Protein 5IHS (pdb70)

Sequence (306 aa):
KTIVEKYGKLSVKGNYMMVGQYGDTVQLRGMSLFWSQWMGQYYNSDVVKWLRDDWKCTVVRAAMGVEEMDGYLENPDTEKMKVMEVVNAAIAKGIYVIIDYHSHEAQKNPAAAQRFFSSEMAKKYGNIPNIIYEVYNEPLQATSWNKDIKPYAEGVITKIRVYDTTNIIVVGTRQWSQLVTEAAANPITRRQNIMYTLHFYPGTHKQELRNEAQKALDMGIALFVTEYGTCDASGNGNNFSPEETALWYEFLDAHKISYCCNWSIADKPETASAIVPAASPYGGWADYDLTPSGKKLVRDDLRLKNGPIFDSL

Solvent-accessible surface area: 11581 Å² total; per-residue (Å²): 166,47,1,11,103,49,18,5,105,5,32,26,149,47,46,80,3,33,7,98,139,72,51,68,0,24,0,19,0,0,0,0,16,29,0,30,116,22,18,85,2,9,31,42,70,0,0,97,73,0,52,60,22,0,58,0,0,0,0,0,0,0,0,0,2,26,102,97,0,6,65,123,65,55,118,66,4,46,112,33,0,36,77,0,0,65,5,0,58,75,41,5,0,0,0,0,0,0,1,5,0,47,57,3,43,130,67,57,68,9,0,43,131,0,0,25,62,0,0,143,112,5,10,140,45,40,6,2,0,0,0,0,0,2,18,0,66,98,96,8,32,8,94,170,48,0,29,68,12,0,47,23,0,1,70,80,0,48,98,98,2,97,57,7,0,0,0,0,0,0,59,43,100,0,21,32,0,29,56,0,7,74,53,41,6,123,99,112,6,10,5,6,0,0,4,0,18,0,11,67,19,78,93,102,10,15,66,30,0,62,122,0,12,106,92,42,12,1,2,0,0,0,9,1,0,0,0,34,51,90,6,86,31,86,73,14,60,144,27,0,50,85,0,14,121,26,0,40,69,43,92,4,2,0,0,0,17,1,0,0,24,95,117,28,37,0,0,0,0,43,80,91,7,43,50,153,7,45,9,60,88,210,46,10,20,93,1,0,75,37,0,31,82,13,1,97,128,53,0,12,81,28,45,121,69,75

Radius of gyration: 17.43 Å; Cα contacts (8 Å, |Δi|>4): 716; chains: 1; bounding box: 43×44×40 Å

Secondary structure (DSSP, 8-state):
--HHHHH-SEEEETTEEEETTS-B---EEEEEP-TTTSGGG-SHHHHHHHHHTT--SEEEEEEE-SSSSTTT-HHHHHHHHHHHHHHHHHHT-EEEEEEE-S-GGGSHHHHHHHHHHHHHHHTT-TTEEEE--S---TT--IIIIIHHHHHHHHHHHHHH-SSS-EEE--HHHHT-HHHHHHS---STTEEEEEEE-TTT--HHHHHHHHHHHHTT--EEEEEE-SS-TTSSS---HHHHHHHHHHHHHTT--EEEEEE--SSSTT-SB-TT--TT----GGGB-HHHHHHHHHHHHHHHHHHHT-

CATH classification: 3.20.20.80

Structure (mmCIF, N/CA/C/O backbone):
data_5IHS
#
_entry.id   5IHS
#
_cell.length_a   46.510
_cell.length_b   70.210
_cell.length_c   46.850
_cell.angle_alpha   90.00
_cell.angle_beta   118.03
_cell.angle_gamma   90.00
#
_symmetry.space_group_name_H-M   'P 1 21 1'
#
loop_
_entity.id
_entity.type
_entity.pdbx_description
1 polymer 'Endoglucanase, glycoside hydrolase family 5 protein'
2 water water
#
loop_
_atom_site.group_PDB
_atom_site.id
_atom_site.type_symbol
_atom_site.label_atom_id
_atom_site.label_alt_id
_atom_site.label_comp_id
_atom_site.label_asym_id
_atom_site.label_entity_id
_atom_site.label_seq_id
_atom_site.pdbx_PDB_ins_code
_atom_site.Cartn_x
_atom_site.Cartn_y
_atom_site.Cartn_z
_atom_site.occupancy
_atom_site.B_iso_or_equiv
_atom_site.auth_seq_id
_atom_site.auth_comp_id
_atom_site.auth_asym_id
_atom_site.auth_atom_id
_atom_site.pdbx_PDB_model_num
ATOM 1 N N . LYS A 1 26 ? 6.489 -8.968 37.451 1.00 22.36 25 LYS A N 1
ATOM 2 C CA . LYS A 1 26 ? 5.802 -7.850 36.796 1.00 19.50 25 LYS A CA 1
ATOM 3 C C . LYS A 1 26 ? 5.916 -7.897 35.267 1.00 17.22 25 LYS A C 1
ATOM 4 O O . LYS A 1 26 ? 7.007 -8.126 34.744 1.00 18.22 25 LYS A O 1
ATOM 22 N N . THR A 1 27 ? 4.811 -7.620 34.563 1.00 13.55 26 THR A N 1
ATOM 23 C CA . THR A 1 27 ? 4.720 -7.547 33.110 1.00 11.71 26 THR A CA 1
ATOM 24 C C . THR A 1 27 ? 4.941 -6.111 32.641 1.00 10.46 26 THR A C 1
ATOM 25 O O . THR A 1 27 ? 4.972 -5.165 33.429 1.00 9.96 26 THR A O 1
ATOM 36 N N . ILE A 1 28 ? 5.073 -5.956 31.322 1.00 9.95 27 ILE A N 1
ATOM 37 C CA . ILE A 1 28 ? 5.241 -4.635 30.726 1.00 9.50 27 ILE A CA 1
ATOM 38 C C . ILE A 1 28 ? 4.056 -3.742 31.063 1.00 8.49 27 ILE A C 1
ATOM 39 O O . ILE A 1 28 ? 4.221 -2.557 31.379 1.00 9.00 27 ILE A O 1
ATOM 55 N N . VAL A 1 29 ? 2.842 -4.281 30.950 1.00 8.57 28 VAL A N 1
ATOM 56 C CA . VAL A 1 29 ? 1.655 -3.480 31.211 1.00 8.98 28 VAL A CA 1
ATOM 57 C C . VAL A 1 29 ? 1.548 -3.151 32.699 1.00 9.44 28 VAL A C 1
ATOM 58 O O . VAL A 1 29 ? 1.070 -2.076 33.067 1.00 9.88 28 VAL A O 1
ATOM 71 N N . GLU A 1 30 ? 2.012 -4.039 33.578 1.00 9.86 29 GLU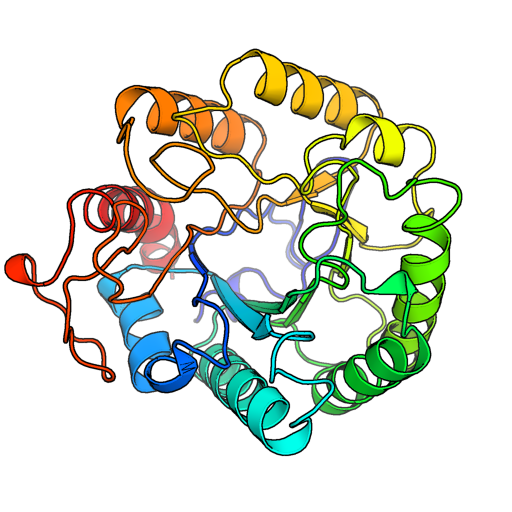 A N 1
ATOM 72 C CA . GLU A 1 30 ? 2.071 -3.678 34.996 1.00 10.99 29 GLU A CA 1
ATOM 73 C C . GLU A 1 30 ? 3.095 -2.576 35.249 1.00 11.22 29 GLU A C 1
ATOM 74 O O . GLU A 1 30 ? 2.880 -1.707 36.097 1.00 12.35 29 GLU A O 1
ATOM 86 N N . LYS A 1 31 ? 4.201 -2.582 34.506 1.00 10.05 30 LYS A N 1
ATOM 87 C CA . LYS A 1 31 ? 5.227 -1.552 34.658 1.00 10.02 30 LYS A CA 1
ATOM 88 C C . LYS A 1 31 ? 4.701 -0.168 34.298 1.00 10.44 30 LYS A C 1
ATOM 89 O O . LYS A 1 31 ? 4.859 0.788 35.065 1.00 11.32 30 LYS A O 1
ATOM 108 N N . TYR A 1 32 ? 4.101 -0.028 33.116 1.00 9.68 31 TYR A N 1
ATOM 109 C CA . TYR A 1 32 ? 3.719 1.298 32.631 1.00 9.68 31 TYR A CA 1
ATOM 110 C C . TYR A 1 32 ? 2.269 1.659 32.943 1.00 9.48 31 TYR A C 1
ATOM 111 O O . TYR A 1 32 ? 1.950 2.849 33.072 1.00 10.51 31 TYR A O 1
ATOM 129 N N . GLY A 1 33 ? 1.381 0.667 33.024 1.00 9.31 32 GLY A N 1
ATOM 130 C CA . GLY A 1 33 ? -0.010 0.899 33.366 1.00 9.93 32 GLY A CA 1
ATOM 131 C C . GLY A 1 33 ? -0.823 1.540 32.251 1.00 9.28 32 GLY A C 1
ATOM 132 O O . GLY A 1 33 ? -0.553 1.379 31.052 1.00 9.47 32 GLY A O 1
ATOM 136 N N . LYS A 1 34 ? -1.854 2.268 32.664 1.00 9.04 33 LYS A N 1
ATOM 137 C CA . LYS A 1 34 ? -2.722 2.958 31.721 1.00 9.13 33 LYS A CA 1
ATOM 138 C C . LYS A 1 34 ? -1.937 4.023 30.975 1.00 9.17 33 LYS A C 1
ATOM 139 O O . LYS A 1 34 ? -1.172 4.787 31.571 1.00 9.77 33 LYS A O 1
ATOM 158 N N . LEU A 1 35 ? -2.167 4.098 29.667 1.00 8.57 34 LEU A N 1
ATOM 159 C CA . LEU A 1 35 ? -1.501 5.047 28.790 1.00 9.01 34 LEU A CA 1
ATOM 160 C C . LEU A 1 35 ? -2.400 6.243 28.503 1.00 9.04 34 LEU A C 1
ATOM 161 O O . LEU A 1 35 ? -3.629 6.141 28.464 1.00 10.67 34 LEU A O 1
ATOM 177 N N . SER A 1 36 ? -1.762 7.384 28.268 1.00 9.13 35 SER A N 1
ATOM 178 C CA . SER A 1 36 ? -2.471 8.602 27.912 1.00 9.42 35 SER A CA 1
ATOM 179 C C . SER A 1 36 ? -1.540 9.458 27.060 1.00 8.72 35 SER A C 1
ATOM 180 O O . SER A 1 36 ? -0.398 9.082 26.785 1.00 9.12 35 SER A O 1
ATOM 188 N N . VAL A 1 37 ? -2.037 10.611 26.631 1.00 8.54 36 VAL A N 1
ATOM 189 C CA . VAL A 1 37 ? -1.293 11.504 25.751 1.00 9.34 36 VAL A CA 1
ATOM 190 C C . VAL A 1 37 ? -1.108 12.834 26.458 1.00 10.33 36 VAL A C 1
ATOM 191 O O . VAL A 1 37 ? -2.074 13.391 26.986 1.00 11.87 36 VAL A O 1
ATOM 204 N N . LYS A 1 38 ? 0.124 13.341 26.447 1.00 11.23 37 LYS A N 1
ATOM 205 C CA . LYS A 1 38 ? 0.455 14.676 26.939 1.00 12.82 37 LYS A CA 1
ATOM 206 C C . LYS A 1 38 ? 1.298 15.361 25.869 1.00 11.21 37 LYS A C 1
ATOM 207 O O . LYS A 1 38 ? 2.450 14.968 25.641 1.00 12.33 37 LYS A O 1
ATOM 226 N N . GLY A 1 39 ? 0.729 16.370 25.204 1.00 11.99 38 GLY A N 1
ATOM 227 C CA . GLY A 1 39 ? 1.460 17.060 24.152 1.00 11.54 38 GLY A CA 1
ATOM 228 C C . GLY A 1 39 ? 1.901 16.104 23.061 1.00 10.63 38 GLY A C 1
ATOM 229 O O . GLY A 1 39 ? 1.092 15.377 22.470 1.00 11.62 38 GLY A O 1
ATOM 233 N N . ASN A 1 40 ? 3.205 16.100 22.782 1.00 9.81 39 ASN A N 1
ATOM 234 C CA . ASN A 1 40 ? 3.777 15.254 21.738 1.00 9.78 39 ASN A CA 1
ATOM 235 C C . ASN A 1 40 ? 4.029 13.823 22.201 1.00 9.54 39 ASN A C 1
ATOM 236 O O . ASN A 1 40 ? 4.594 13.044 21.424 1.00 11.17 39 ASN A O 1
ATOM 247 N N . TYR A 1 41 ? 3.650 13.451 23.430 1.00 8.99 40 TYR A N 1
ATOM 248 C CA . TYR A 1 41 ? 4.147 12.223 24.039 1.00 8.89 40 TYR A CA 1
ATOM 249 C C . TYR A 1 41 ? 3.050 11.301 24.535 1.00 8.50 40 TYR A C 1
ATOM 250 O O . TYR A 1 41 ? 1.988 11.730 24.988 1.00 9.48 40 TYR A O 1
ATOM 268 N N A MET A 1 42 ? 3.346 10.013 24.479 0.50 8.60 41 MET A N 1
ATOM 269 N N B MET A 1 42 ? 3.344 10.009 24.441 0.50 8.34 41 MET A N 1
ATOM 270 C CA A MET A 1 42 ? 2.555 9.010 25.170 0.50 8.61 41 MET A CA 1
ATOM 271 C CA B MET A 1 42 ? 2.616 8.979 25.166 0.50 8.02 41 MET A CA 1
ATOM 272 C C A MET A 1 42 ? 3.184 8.780 26.537 0.50 8.32 41 MET A C 1
ATOM 273 C C B MET A 1 42 ? 3.215 8.866 26.560 0.50 7.84 41 MET A C 1
ATOM 274 O O A MET A 1 42 ? 4.396 8.559 26.640 0.50 8.94 41 MET A O 1
ATOM 275 O O B MET A 1 42 ? 4.441 8.824 26.711 0.50 8.27 41 MET A O 1
ATOM 302 N N . VAL A 1 43 ? 2.354 8.829 27.578 1.00 8.50 42 VAL A N 1
ATOM 303 C CA . VAL A 1 43 ? 2.800 8.736 28.962 1.00 9.18 42 VAL A CA 1
ATOM 304 C C . VAL A 1 43 ? 2.011 7.636 29.657 1.00 9.49 42 VAL A C 1
ATOM 305 O O . VAL A 1 43 ? 0.955 7.200 29.183 1.00 10.01 42 VAL A O 1
ATOM 318 N N . GLY A 1 44 ? 2.566 7.155 30.771 1.00 9.82 43 GLY A N 1
ATOM 319 C CA . GLY A 1 44 ? 1.945 6.126 31.571 1.00 10.21 43 GLY A CA 1
ATOM 320 C C . GLY A 1 44 ? 1.499 6.659 32.931 1.00 10.45 43 GLY A C 1
ATOM 321 O O . GLY A 1 44 ? 1.884 7.741 33.371 1.00 12.02 43 GLY A O 1
ATOM 325 N N . GLN A 1 45 ? 0.690 5.847 33.617 1.00 11.02 44 GLN A N 1
ATOM 326 C CA . GLN A 1 45 ? 0.011 6.333 34.819 1.00 12.98 44 GLN A CA 1
ATOM 327 C C . GLN A 1 45 ? 0.959 6.582 35.984 1.00 12.52 44 GLN A C 1
ATOM 328 O O . GLN A 1 45 ? 0.571 7.275 36.930 1.00 13.93 44 GLN A O 1
ATOM 342 N N . TYR A 1 46 ? 2.179 6.052 35.941 1.00 11.90 45 TYR A N 1
ATOM 343 C CA . TYR A 1 46 ? 3.142 6.218 37.020 1.00 12.94 45 TYR A CA 1
ATOM 344 C C . TYR A 1 46 ? 4.195 7.270 36.705 1.00 13.90 45 TYR A C 1
ATOM 345 O O . TYR A 1 46 ? 5.201 7.356 37.416 1.00 15.53 45 TYR A O 1
ATOM 363 N N . GLY A 1 47 ? 3.975 8.079 35.672 1.00 13.72 46 GLY A N 1
ATOM 364 C CA . GLY A 1 47 ? 4.860 9.177 35.346 1.00 13.72 46 GLY A CA 1
ATOM 365 C C . GLY A 1 47 ? 5.935 8.864 34.332 1.00 12.65 46 GLY A C 1
ATOM 366 O O . GLY A 1 47 ? 6.836 9.689 34.132 1.00 13.91 46 GLY A O 1
ATOM 370 N N . ASP A 1 48 ? 5.874 7.711 33.681 1.00 11.48 47 ASP A N 1
ATOM 371 C CA . ASP A 1 48 ? 6.832 7.397 32.637 1.00 11.38 47 ASP A CA 1
ATOM 372 C C . ASP A 1 48 ? 6.419 8.058 31.330 1.00 10.53 47 ASP A C 1
ATOM 373 O O . ASP A 1 48 ? 5.230 8.155 31.015 1.00 10.92 47 ASP A O 1
ATOM 382 N N . THR A 1 49 ? 7.411 8.479 30.546 1.00 9.76 48 THR A N 1
ATOM 383 C CA . THR A 1 49 ? 7.198 8.725 29.124 1.00 9.42 48 THR A CA 1
ATOM 384 C C . THR A 1 49 ? 7.437 7.393 28.410 1.00 9.34 48 THR A C 1
ATOM 385 O O . THR A 1 49 ? 8.497 6.776 28.577 1.00 12.38 48 THR A O 1
ATOM 396 N N . VAL A 1 50 ? 6.441 6.917 27.668 1.00 8.40 49 VAL A N 1
ATOM 397 C CA . VAL A 1 50 ? 6.413 5.552 27.160 1.00 8.26 49 VAL A CA 1
ATOM 398 C C . VAL A 1 50 ? 6.657 5.540 25.660 1.00 7.93 49 VAL A C 1
ATOM 399 O O . VAL A 1 50 ? 6.060 6.327 24.912 1.00 8.99 49 VAL A O 1
ATOM 412 N N . GLN A 1 51 ? 7.504 4.605 25.224 1.00 7.75 50 GLN A N 1
ATOM 413 C CA . GLN A 1 51 ? 7.716 4.306 23.812 1.00 7.41 50 GLN A CA 1
ATOM 414 C C . GLN A 1 51 ? 7.619 2.795 23.641 1.00 6.79 50 GLN A C 1
ATOM 415 O O . GLN A 1 51 ? 8.420 2.052 24.218 1.00 8.64 50 GLN A O 1
ATOM 429 N N . LEU A 1 52 ? 6.628 2.348 22.880 1.00 6.58 51 LEU A N 1
ATOM 430 C CA . LEU A 1 52 ? 6.394 0.941 22.604 1.00 6.46 51 LEU A CA 1
ATOM 431 C C . LEU A 1 52 ? 7.037 0.576 21.269 1.00 6.19 51 LEU A C 1
ATOM 432 O O . LEU A 1 52 ? 7.156 1.411 20.370 1.00 6.73 51 LEU A O 1
ATOM 448 N N . ARG A 1 53 ? 7.447 -0.683 21.135 1.00 6.03 52 ARG A N 1
ATOM 449 C CA . ARG A 1 53 ? 7.954 -1.181 19.862 1.00 6.01 52 ARG A CA 1
ATOM 450 C C . ARG A 1 53 ? 7.516 -2.624 19.716 1.00 5.64 52 ARG A C 1
ATOM 451 O O . ARG A 1 53 ? 7.573 -3.396 20.682 1.00 6.77 52 ARG A O 1
ATOM 472 N N . GLY A 1 54 ? 7.072 -2.984 18.521 1.00 5.90 53 GLY A N 1
ATOM 473 C CA . GLY A 1 54 ? 6.634 -4.341 18.306 1.00 6.35 53 GLY A CA 1
ATOM 474 C C . GLY A 1 54 ? 6.375 -4.665 16.861 1.00 6.00 53 GLY A C 1
ATOM 475 O O . GLY A 1 54 ? 7.005 -4.109 15.947 1.00 6.36 53 GLY A O 1
ATOM 479 N N . MET A 1 55 ? 5.449 -5.601 16.666 1.00 6.35 54 MET A N 1
ATOM 480 C CA . MET A 1 55 ? 5.153 -6.163 15.363 1.00 6.14 54 MET A CA 1
ATOM 481 C C . MET A 1 55 ? 3.674 -6.047 15.048 1.00 6.24 54 MET A C 1
ATOM 482 O O . MET A 1 55 ? 2.815 -6.214 15.926 1.00 6.95 54 MET A O 1
ATOM 496 N N . SER A 1 56 ? 3.392 -5.808 13.775 1.00 6.31 55 SER A N 1
ATOM 497 C CA . SER A 1 56 ? 2.053 -5.959 13.235 1.00 6.33 55 SER A CA 1
ATOM 498 C C . SER A 1 56 ? 1.887 -7.338 12.618 1.00 5.73 55 SER A C 1
ATOM 499 O O . SER A 1 56 ? 2.743 -7.807 11.858 1.00 7.11 55 SER A O 1
ATOM 507 N N . LEU A 1 57 ? 0.745 -7.946 12.891 1.00 6.01 56 LEU A N 1
ATOM 508 C CA . LEU A 1 57 ? 0.255 -9.030 12.068 1.00 6.47 56 LEU A CA 1
ATOM 509 C C . LEU A 1 57 ? -0.196 -8.459 10.724 1.00 6.68 56 LEU A C 1
ATOM 510 O O . LEU A 1 57 ? -0.425 -7.255 10.564 1.00 7.49 56 LEU A O 1
ATOM 526 N N . PHE A 1 58 ? -0.316 -9.339 9.747 1.00 7.78 57 PHE A N 1
ATOM 527 C CA . PHE A 1 58 ? -0.765 -8.997 8.402 1.00 7.44 57 PHE A CA 1
ATOM 528 C C . PHE A 1 58 ? -2.287 -9.111 8.355 1.00 7.47 57 PHE A C 1
ATOM 529 O O . PHE A 1 58 ? -2.909 -9.663 9.262 1.00 8.71 57 PHE A O 1
ATOM 546 N N . TRP A 1 59 ? -2.885 -8.597 7.281 1.00 7.60 58 TRP A N 1
ATOM 547 C CA . TRP A 1 59 ? -4.320 -8.707 7.026 1.00 8.19 58 TRP A CA 1
ATOM 548 C C . TRP A 1 59 ? -4.922 -9.984 7.604 1.00 7.94 58 TRP A C 1
ATOM 549 O O . TRP A 1 59 ? -4.553 -11.091 7.195 1.00 8.23 58 TRP A O 1
ATOM 570 N N . SER A 1 60 ? -5.896 -9.842 8.501 1.00 7.82 59 SER A N 1
ATOM 571 C CA . SER A 1 60 ? -6.425 -10.982 9.234 1.00 8.00 59 SER A CA 1
ATOM 572 C C . SER A 1 60 ? -7.085 -12.016 8.331 1.00 8.21 59 SER A C 1
ATOM 573 O O . SER A 1 60 ? -7.082 -13.209 8.665 1.00 8.80 59 SER A O 1
ATOM 581 N N . GLN A 1 61 ? -7.680 -11.595 7.213 1.00 8.62 60 GLN A N 1
ATOM 582 C CA . GLN A 1 61 ? -8.373 -12.569 6.373 1.00 9.52 60 GLN A CA 1
ATOM 583 C C . GLN A 1 61 ? -7.418 -13.393 5.515 1.00 9.80 60 GLN A C 1
ATOM 584 O O . GLN A 1 61 ? -7.824 -14.431 4.976 1.00 11.62 60 GLN A O 1
ATOM 598 N N . TRP A 1 62 ? -6.159 -12.973 5.400 1.00 9.70 61 TRP A N 1
ATOM 599 C CA . TRP A 1 62 ? -5.194 -13.641 4.541 1.00 10.42 61 TRP A CA 1
ATOM 600 C C . TRP A 1 62 ? -4.032 -14.283 5.289 1.00 10.65 61 TRP A C 1
ATOM 601 O O . TRP A 1 62 ? -3.408 -15.201 4.745 1.00 12.12 61 TRP A O 1
ATOM 622 N N . MET A 1 63 ? -3.750 -13.854 6.519 1.00 9.40 62 MET A N 1
ATOM 623 C CA . MET A 1 63 ? -2.704 -14.443 7.352 1.00 9.38 62 MET A CA 1
ATOM 624 C C . MET A 1 63 ? -3.242 -14.741 8.744 1.00 9.37 62 MET A C 1
ATOM 625 O O . MET A 1 63 ? -2.540 -14.622 9.749 1.00 9.50 62 MET A O 1
ATOM 639 N N . GLY A 1 64 ? -4.507 -15.162 8.807 1.00 9.79 63 GLY A N 1
ATOM 640 C CA . GLY A 1 64 ? -5.170 -15.440 10.067 1.00 9.91 63 GLY A CA 1
ATOM 641 C C . GLY A 1 64 ? -4.568 -16.578 10.857 1.00 9.69 63 GLY A C 1
ATOM 642 O O . GLY A 1 64 ? -4.810 -16.670 12.063 1.00 10.06 63 GLY A O 1
ATOM 646 N N . GLN A 1 65 ? -3.774 -17.442 10.217 1.00 9.44 64 GLN A N 1
ATOM 647 C CA . GLN A 1 65 ? -3.164 -18.551 10.940 1.00 10.32 64 GLN A CA 1
ATOM 648 C C . GLN A 1 65 ? -2.204 -18.080 12.029 1.00 9.60 64 GLN A C 1
ATOM 649 O O . GLN A 1 65 ? -1.902 -18.862 12.933 1.00 10.65 64 GLN A O 1
ATOM 663 N N . TYR A 1 66 ? -1.717 -16.841 11.964 1.00 8.20 65 TYR A N 1
ATOM 664 C CA . TYR A 1 66 ? -0.796 -16.305 12.968 1.00 7.92 65 TYR A CA 1
ATOM 665 C C . TYR A 1 66 ? -1.505 -15.555 14.091 1.00 7.94 65 TYR A C 1
ATOM 666 O O . TYR A 1 66 ? -0.836 -15.076 15.016 1.00 8.15 65 TYR A O 1
ATOM 684 N N . TYR A 1 67 ? -2.836 -15.448 14.031 1.00 7.60 66 TYR A N 1
ATOM 685 C CA . TYR A 1 67 ? -3.618 -14.718 15.040 1.00 7.84 66 TYR A CA 1
ATOM 686 C C . TYR A 1 67 ? -3.916 -15.658 16.210 1.00 7.81 66 TYR A C 1
ATOM 687 O O . TYR A 1 67 ? -5.038 -16.127 16.408 1.00 9.30 66 TYR A O 1
ATOM 705 N N . ASN A 1 68 ? -2.883 -15.942 17.004 1.00 8.14 67 ASN A N 1
ATOM 706 C CA . ASN A 1 68 ? -3.036 -16.939 18.054 1.00 8.55 67 ASN A CA 1
ATOM 707 C C . ASN A 1 68 ? -2.102 -16.639 19.221 1.00 8.57 67 ASN A C 1
ATOM 708 O O . ASN A 1 68 ? -1.160 -15.842 19.127 1.00 8.32 67 ASN A O 1
ATOM 719 N N . SER A 1 69 ? -2.400 -17.288 20.348 1.00 8.85 68 SER A N 1
ATOM 720 C CA . SER A 1 69 ? -1.675 -16.999 21.579 1.00 9.82 68 SER A CA 1
ATOM 721 C C . SER A 1 69 ? -0.236 -17.495 21.544 1.00 9.09 68 SER A C 1
ATOM 722 O O . SER A 1 69 ? 0.619 -16.929 22.238 1.00 9.67 68 SER A O 1
ATOM 730 N N . ASP A 1 70 ? 0.057 -18.556 20.783 1.00 8.84 69 ASP A N 1
ATOM 731 C CA . ASP A 1 70 ? 1.443 -19.016 20.680 1.00 9.64 69 ASP A CA 1
ATOM 732 C C . ASP A 1 70 ? 2.322 -17.964 20.015 1.00 8.81 69 ASP A C 1
ATOM 733 O O . ASP A 1 70 ? 3.440 -17.702 20.471 1.00 8.84 69 ASP A O 1
ATOM 742 N N . VAL A 1 71 ? 1.828 -17.347 18.941 1.00 8.47 70 VAL A N 1
ATOM 743 C CA . VAL A 1 71 ? 2.556 -16.260 18.290 1.00 8.05 70 VAL A CA 1
ATOM 744 C C . VAL A 1 71 ? 2.748 -15.089 19.247 1.00 7.56 70 VAL A C 1
ATOM 745 O O . VAL A 1 71 ? 3.841 -14.528 19.340 1.00 7.69 70 VAL A O 1
ATOM 758 N N . VAL A 1 72 ? 1.689 -14.672 19.944 1.00 7.62 71 VAL A N 1
ATOM 759 C CA . VAL A 1 72 ? 1.834 -13.522 20.837 1.00 7.54 71 VAL A CA 1
ATOM 760 C C . VAL A 1 72 ? 2.873 -13.807 21.921 1.00 7.39 71 VAL A C 1
ATOM 761 O O . VAL A 1 72 ? 3.718 -12.956 22.228 1.00 7.59 71 VAL A O 1
ATOM 774 N N . LYS A 1 73 ? 2.833 -15.003 22.515 1.00 7.49 72 LYS A N 1
ATOM 775 C CA . LYS A 1 73 ? 3.813 -15.346 23.546 1.00 7.86 72 LYS A CA 1
ATOM 776 C C . LYS A 1 73 ? 5.230 -15.325 22.990 1.00 7.70 72 LYS A C 1
ATOM 777 O O . LYS A 1 73 ? 6.153 -14.822 23.642 1.00 7.99 72 LYS A O 1
ATOM 796 N N . TRP A 1 74 ? 5.423 -15.876 21.788 1.00 7.27 73 TRP A N 1
ATOM 797 C CA . TRP A 1 74 ? 6.740 -15.905 21.169 1.00 7.10 73 TRP A CA 1
ATOM 798 C C . TRP A 1 74 ? 7.215 -14.498 20.834 1.00 6.87 73 TRP A C 1
ATOM 799 O O . TRP A 1 74 ? 8.400 -14.175 20.999 1.00 7.53 73 TRP A O 1
ATOM 820 N N . LEU A 1 75 ? 6.312 -13.645 20.351 1.00 6.77 74 LEU A N 1
ATOM 821 C CA . LEU A 1 75 ? 6.691 -12.259 20.086 1.00 7.20 74 LEU A CA 1
ATOM 822 C C . LEU A 1 75 ? 7.151 -11.553 21.358 1.00 7.05 74 LEU A C 1
ATOM 823 O O . LEU A 1 75 ? 8.097 -10.765 21.323 1.00 7.96 74 LEU A O 1
ATOM 839 N N . ARG A 1 76 ? 6.499 -11.808 22.494 1.00 7.19 75 ARG A N 1
ATOM 840 C CA . ARG A 1 76 ? 6.967 -11.228 23.750 1.00 7.39 75 ARG A CA 1
ATOM 841 C C . ARG A 1 76 ? 8.300 -11.836 24.175 1.00 7.74 75 ARG A C 1
ATOM 842 O O . ARG A 1 76 ? 9.247 -11.114 24.504 1.00 8.86 75 ARG A O 1
ATOM 863 N N . ASP A 1 77 ? 8.380 -13.170 24.212 1.00 7.85 76 ASP A N 1
ATOM 864 C CA . ASP A 1 77 ? 9.513 -13.827 24.856 1.00 9.03 76 ASP A CA 1
ATOM 865 C C . ASP A 1 77 ? 10.770 -13.796 23.998 1.00 8.74 76 ASP A C 1
ATOM 866 O O . ASP A 1 77 ? 11.874 -13.639 24.527 1.00 9.74 76 ASP A O 1
ATOM 875 N N . ASP A 1 78 ? 10.635 -13.984 22.688 1.00 7.88 77 ASP A N 1
ATOM 876 C CA . ASP A 1 78 ? 11.789 -14.058 21.799 1.00 7.71 77 ASP A CA 1
ATOM 877 C C . ASP A 1 78 ? 12.047 -12.758 21.050 1.00 7.74 77 ASP A C 1
ATOM 878 O O . ASP A 1 78 ? 13.204 -12.367 20.881 1.00 9.67 77 ASP A O 1
ATOM 887 N N . TRP A 1 79 ? 11.004 -12.093 20.568 1.00 7.16 78 TRP A N 1
ATOM 888 C CA . TRP A 1 79 ? 11.189 -10.835 19.861 1.00 7.77 78 TRP A CA 1
ATOM 889 C C . TRP A 1 79 ? 11.202 -9.625 20.795 1.00 7.94 78 TRP A C 1
ATOM 890 O O . TRP A 1 79 ? 11.545 -8.529 20.350 1.00 9.84 78 TRP A O 1
ATOM 911 N N . LYS A 1 80 ? 10.807 -9.783 22.056 1.00 7.07 79 LYS A N 1
ATOM 912 C CA . LYS A 1 80 ? 10.779 -8.679 23.020 1.00 7.39 79 LYS A CA 1
ATOM 913 C C . LYS A 1 80 ? 9.825 -7.567 22.581 1.00 6.98 79 LYS A C 1
ATOM 914 O O . LYS A 1 80 ? 10.054 -6.391 22.862 1.00 8.01 79 LYS A O 1
ATOM 933 N N . CYS A 1 81 ? 8.719 -7.936 21.942 1.00 6.68 80 CYS A N 1
ATOM 934 C CA . CYS A 1 81 ? 7.678 -6.955 21.653 1.00 6.58 80 CYS A CA 1
ATOM 935 C C . CYS A 1 81 ? 7.013 -6.466 22.934 1.00 6.60 80 CYS A C 1
ATOM 936 O O . CYS A 1 81 ? 6.635 -7.265 23.800 1.00 7.60 80 CYS A O 1
ATOM 944 N N . THR A 1 82 ? 6.802 -5.151 23.018 1.00 6.54 81 THR A N 1
ATOM 945 C CA . THR A 1 82 ? 5.968 -4.570 24.062 1.00 6.70 81 THR A CA 1
ATOM 946 C C . THR A 1 82 ? 4.572 -4.214 23.564 1.00 6.62 81 THR A C 1
ATOM 947 O O . THR A 1 82 ? 3.718 -3.827 24.376 1.00 6.99 81 THR A O 1
ATOM 958 N N . VAL A 1 83 ? 4.321 -4.384 22.262 1.00 6.82 82 VAL A N 1
ATOM 959 C CA . VAL A 1 83 ? 3.016 -4.170 21.655 1.00 6.35 82 VAL A CA 1
ATOM 960 C C . VAL A 1 83 ? 2.924 -5.105 20.451 1.00 6.18 82 VAL A C 1
ATOM 961 O O . VAL A 1 83 ? 3.928 -5.401 19.789 1.00 7.16 82 VAL A O 1
ATOM 974 N N . VAL A 1 84 ? 1.700 -5.548 20.155 1.00 6.18 83 VAL A N 1
ATOM 975 C CA . VAL A 1 84 ? 1.377 -6.299 18.945 1.00 6.34 83 VAL A CA 1
ATOM 976 C C . VAL A 1 84 ? 0.145 -5.654 18.327 1.00 6.14 83 VAL A C 1
ATOM 977 O O . VAL A 1 84 ? -0.746 -5.182 19.043 1.00 7.31 83 VAL A O 1
ATOM 990 N N . ARG A 1 85 ? 0.083 -5.646 16.996 1.00 5.70 84 ARG A N 1
ATOM 991 C CA . ARG A 1 85 ? -1.017 -5.030 16.252 1.00 5.90 84 ARG A CA 1
ATOM 992 C C . ARG A 1 85 ? -1.808 -6.086 15.495 1.00 6.06 84 ARG A C 1
ATOM 993 O O . ARG A 1 85 ? -1.246 -6.859 14.713 1.00 6.60 84 ARG A O 1
ATOM 1014 N N . ALA A 1 86 ? -3.118 -6.110 15.738 1.00 6.07 85 ALA A N 1
ATOM 1015 C CA . ALA A 1 86 ? -4.059 -6.999 15.063 1.00 6.76 85 ALA A CA 1
ATOM 1016 C C . ALA A 1 86 ? -4.682 -6.211 13.914 1.00 6.96 85 ALA A C 1
ATOM 1017 O O . ALA A 1 86 ? -5.471 -5.293 14.149 1.00 7.43 85 ALA A O 1
ATOM 1024 N N . ALA A 1 87 ? -4.313 -6.562 12.677 1.00 6.67 86 ALA A N 1
ATOM 1025 C CA . ALA A 1 87 ? -4.696 -5.821 11.471 1.00 7.04 86 ALA A CA 1
ATOM 1026 C C . ALA A 1 87 ? -5.936 -6.478 10.871 1.00 6.65 86 ALA A C 1
ATOM 1027 O O . ALA A 1 87 ? -5.847 -7.319 9.972 1.00 7.30 86 ALA A O 1
ATOM 1034 N N . MET A 1 88 ? -7.107 -6.072 11.357 1.00 6.56 87 MET A N 1
ATOM 1035 C CA . MET A 1 88 ? -8.355 -6.695 10.938 1.00 7.30 87 MET A CA 1
ATOM 1036 C C . MET A 1 88 ? -8.774 -6.149 9.576 1.00 7.28 87 MET A C 1
ATOM 1037 O O . MET A 1 88 ? -9.150 -4.979 9.444 1.00 7.25 87 MET A O 1
ATOM 1051 N N . GLY A 1 89 ? -8.726 -6.998 8.552 1.00 7.55 88 GLY A N 1
ATOM 1052 C CA . GLY A 1 89 ? -9.190 -6.574 7.243 1.00 8.49 88 GLY A CA 1
ATOM 1053 C C . GLY A 1 89 ? -10.676 -6.264 7.272 1.00 8.84 88 GLY A C 1
ATOM 1054 O O . GLY A 1 89 ? -11.455 -6.934 7.947 1.00 10.28 88 GLY A O 1
ATOM 1058 N N . VAL A 1 90 ? -11.061 -5.223 6.541 1.00 9.73 89 VAL A N 1
ATOM 1059 C CA . VAL A 1 90 ? -12.427 -4.711 6.541 1.00 9.99 89 VAL A CA 1
ATOM 1060 C C . VAL A 1 90 ? -13.111 -4.982 5.196 1.00 10.68 89 VAL A C 1
ATOM 1061 O O . VAL A 1 90 ? -14.127 -5.677 5.140 1.00 11.92 89 VAL A O 1
ATOM 1074 N N A GLU A 1 91 ? -12.549 -4.453 4.108 0.63 11.78 90 GLU A N 1
ATOM 1075 N N B GLU A 1 91 ? -12.550 -4.457 4.103 0.37 11.36 90 GLU A N 1
ATOM 1076 C CA A GLU A 1 91 ? -12.957 -4.740 2.744 0.63 13.31 90 GLU A CA 1
ATOM 1077 C CA B GLU A 1 91 ? -12.999 -4.791 2.758 0.37 12.28 90 GLU A CA 1
ATOM 1078 C C A GLU A 1 91 ? -12.314 -6.058 2.281 0.63 13.93 90 GLU A C 1
ATOM 1079 C C B GLU A 1 91 ? -12.357 -6.101 2.304 0.37 13.56 90 GLU A C 1
ATOM 1080 O O A GLU A 1 91 ? -11.519 -6.674 2.997 0.63 14.34 90 GLU A O 1
ATOM 1081 O O B GLU A 1 91 ? -11.591 -6.740 3.032 0.37 13.92 90 GLU A O 1
ATOM 1104 N N . MET A 1 92 ? -12.679 -6.502 1.077 1.00 15.03 91 MET A N 1
ATOM 1105 C CA . MET A 1 92 ? -12.047 -7.652 0.424 1.00 16.65 91 MET A CA 1
ATOM 1106 C C . MET A 1 92 ? -12.142 -8.930 1.263 1.00 16.69 91 MET A C 1
ATOM 1107 O O . MET A 1 92 ? -11.136 -9.548 1.622 1.00 16.38 91 MET A O 1
ATOM 1121 N N . ASP A 1 93 ? -13.380 -9.345 1.529 1.00 17.82 92 ASP A N 1
ATOM 1122 C CA . ASP A 1 93 ? -13.657 -10.588 2.251 1.00 19.15 92 ASP A CA 1
ATOM 1123 C C . ASP A 1 93 ? -13.150 -10.542 3.688 1.00 16.45 92 ASP A C 1
ATOM 1124 O O . ASP A 1 93 ? -12.743 -11.560 4.249 1.00 16.91 92 ASP A O 1
ATOM 1133 N N . GLY A 1 94 ? -13.173 -9.364 4.284 1.00 15.00 93 GLY A N 1
ATOM 1134 C CA . GLY A 1 94 ? -12.802 -9.169 5.667 1.00 13.37 93 GLY A CA 1
ATOM 1135 C C . GLY A 1 94 ? -14.016 -9.023 6.562 1.00 12.40 93 GLY A C 1
ATOM 1136 O O . GLY A 1 94 ? -15.033 -9.697 6.376 1.00 12.78 93 GLY A O 1
ATOM 1140 N N . TYR A 1 95 ? -13.909 -8.102 7.521 1.00 11.02 94 TYR A N 1
ATOM 1141 C CA . TYR A 1 95 ? -14.921 -7.931 8.559 1.00 10.94 94 TYR A CA 1
ATOM 1142 C C . TYR A 1 95 ? -16.304 -7.600 7.997 1.00 11.81 94 TYR A C 1
ATOM 1143 O O . TYR A 1 95 ? -17.316 -8.054 8.540 1.00 12.71 94 TYR A O 1
ATOM 1161 N N . LEU A 1 96 ? -16.392 -6.767 6.956 1.00 12.09 95 LEU A N 1
ATOM 1162 C CA . LEU A 1 96 ? -17.726 -6.409 6.471 1.00 13.21 95 LEU A CA 1
ATOM 1163 C C . LEU A 1 96 ? -18.495 -7.640 6.000 1.00 14.05 95 LEU A C 1
ATOM 1164 O O . LEU A 1 96 ? -19.705 -7.747 6.224 1.00 15.74 95 LEU A O 1
ATOM 1180 N N . GLU A 1 97 ? -17.811 -8.583 5.352 1.00 14.55 96 GLU A N 1
ATOM 1181 C CA . GLU A 1 97 ? -18.454 -9.795 4.858 1.00 16.23 96 GLU A CA 1
ATOM 1182 C C . GLU A 1 97 ? -18.495 -10.907 5.895 1.00 15.05 96 GLU A C 1
ATOM 1183 O O . GLU A 1 97 ? -19.443 -11.705 5.898 1.00 16.29 96 GLU A O 1
ATOM 1195 N N . ASN A 1 98 ? -17.489 -10.982 6.758 1.00 14.24 97 ASN A N 1
ATOM 1196 C CA . ASN A 1 98 ? -17.304 -12.103 7.681 1.00 14.16 97 ASN A CA 1
ATOM 1197 C C . ASN A 1 98 ? -17.047 -11.559 9.080 1.00 12.83 97 ASN A C 1
ATOM 1198 O O . ASN A 1 98 ? -15.966 -11.743 9.646 1.00 11.88 97 ASN A O 1
ATOM 1209 N N . PRO A 1 99 ? -18.025 -10.865 9.667 1.00 12.86 98 PRO A N 1
ATOM 1210 C CA . PRO A 1 99 ? -17.730 -10.137 10.913 1.00 13.08 98 PRO A CA 1
ATOM 1211 C C . PRO A 1 99 ? -17.346 -11.033 12.074 1.00 12.66 98 PRO A C 1
ATOM 1212 O O . PRO A 1 99 ? -16.412 -10.713 12.816 1.00 12.62 98 PRO A O 1
ATOM 1223 N N . ASP A 1 100 ? -18.049 -12.146 12.272 1.00 13.69 99 ASP A N 1
ATOM 1224 C CA . ASP A 1 100 ? -17.751 -13.000 13.419 1.00 15.11 99 ASP A CA 1
ATOM 1225 C C . ASP A 1 100 ? -16.362 -13.617 13.313 1.00 13.47 99 ASP A C 1
ATOM 1226 O O . ASP A 1 100 ? -15.619 -13.662 14.301 1.00 13.09 99 ASP A O 1
ATOM 1235 N N . THR A 1 101 ? -15.989 -14.092 12.124 1.00 12.92 100 THR A N 1
ATOM 1236 C CA . THR A 1 101 ? -14.692 -14.739 11.959 1.00 12.94 100 THR A CA 1
ATOM 1237 C C . THR A 1 101 ? -13.549 -13.752 12.177 1.00 10.94 100 THR A C 1
ATOM 1238 O O . THR A 1 101 ? -12.566 -14.062 12.856 1.00 10.99 100 THR A O 1
ATOM 1249 N N . GLU A 1 102 ? -13.650 -12.558 11.600 1.00 9.88 101 GLU A N 1
ATOM 1250 C CA . GLU A 1 102 ? -12.535 -11.624 11.710 1.00 9.44 101 GLU A CA 1
ATOM 1251 C C . GLU A 1 102 ? -12.447 -11.032 13.111 1.00 9.40 101 GLU A C 1
ATOM 1252 O O . GLU A 1 102 ? -11.347 -10.858 13.644 1.00 9.28 101 GLU A O 1
ATOM 1264 N N . LYS A 1 103 ? -13.587 -10.738 13.735 1.00 9.62 102 LYS A N 1
ATOM 1265 C CA . LYS A 1 103 ? -13.564 -10.258 15.110 1.00 9.95 102 LYS A CA 1
ATOM 1266 C C . LYS A 1 103 ? -12.987 -11.313 16.045 1.00 9.18 102 LYS A C 1
ATOM 1267 O O . LYS A 1 103 ? -12.266 -10.980 16.989 1.00 9.88 102 LYS A O 1
ATOM 1286 N N . MET A 1 104 ? -13.283 -12.594 15.794 1.00 8.84 103 MET A N 1
ATOM 1287 C CA . MET A 1 104 ? -12.732 -13.659 16.626 1.00 9.61 103 MET A CA 1
ATOM 1288 C C . MET A 1 104 ? -11.208 -13.641 16.607 1.00 9.15 103 MET A C 1
ATOM 1289 O O . MET A 1 104 ? -10.564 -13.797 17.653 1.00 9.27 103 MET A O 1
ATOM 1303 N N . LYS A 1 105 ? -10.611 -13.477 15.418 1.00 8.55 104 LYS A N 1
ATOM 1304 C CA . LYS A 1 105 ? -9.155 -13.450 15.301 1.00 8.73 104 LYS A CA 1
ATOM 1305 C C . LYS A 1 105 ? -8.571 -12.288 16.088 1.00 8.15 104 LYS A C 1
ATOM 1306 O O . LYS A 1 105 ? -7.540 -12.434 16.761 1.00 8.47 104 LYS A O 1
ATOM 1325 N N . VAL A 1 106 ? -9.191 -11.110 15.980 1.00 8.29 105 VAL A N 1
ATOM 1326 C CA . VAL A 1 106 ? -8.741 -9.956 16.756 1.00 8.42 105 VAL A CA 1
ATOM 1327 C C . VAL A 1 106 ? -8.801 -10.261 18.246 1.00 8.11 105 VAL A C 1
ATOM 1328 O O . VAL A 1 106 ? -7.846 -9.999 18.988 1.00 7.73 105 VAL A O 1
ATOM 1341 N N . MET A 1 107 ? -9.933 -10.795 18.706 1.00 8.08 106 MET A N 1
ATOM 1342 C CA . MET A 1 107 ? -10.095 -11.047 20.131 1.00 8.72 106 MET A CA 1
ATOM 1343 C C . MET A 1 107 ? -9.113 -12.093 20.637 1.00 8.32 106 MET A C 1
ATOM 1344 O O . MET A 1 107 ? -8.663 -12.011 21.783 1.00 8.52 106 MET A O 1
ATOM 1358 N N . GLU A 1 108 ? -8.762 -13.078 19.814 1.00 8.24 107 GLU A N 1
ATOM 1359 C CA . GLU A 1 108 ? -7.771 -14.048 20.253 1.00 8.67 107 GLU A CA 1
ATOM 1360 C C . GLU A 1 108 ? -6.436 -13.365 20.522 1.00 7.84 107 GLU A C 1
ATOM 1361 O O . GLU A 1 108 ? -5.765 -13.663 21.517 1.00 8.23 107 GLU A O 1
ATOM 1373 N N . VAL A 1 109 ? -6.040 -12.429 19.657 1.00 7.30 108 VAL A N 1
ATOM 1374 C CA . VAL A 1 109 ? -4.790 -11.706 19.856 1.00 7.33 108 VAL A CA 1
ATOM 1375 C C . VAL A 1 109 ? -4.883 -10.771 21.058 1.00 7.00 108 VAL A C 1
ATOM 1376 O O . VAL A 1 109 ? -3.955 -10.695 21.868 1.00 7.44 108 VAL A O 1
ATOM 1389 N N . VAL A 1 110 ? -5.983 -10.028 21.177 1.00 7.39 109 VAL A N 1
ATOM 1390 C CA . VAL A 1 110 ? -6.178 -9.162 22.339 1.00 7.90 109 VAL A CA 1
ATOM 1391 C C . VAL A 1 110 ? -6.121 -9.972 23.626 1.00 7.57 109 VAL A C 1
ATOM 1392 O O . VAL A 1 110 ? -5.443 -9.588 24.590 1.00 7.94 109 VAL A O 1
ATOM 1405 N N . ASN A 1 111 ? -6.842 -11.098 23.661 1.00 7.94 110 ASN A N 1
ATOM 1406 C CA . ASN A 1 111 ? -6.872 -11.921 24.864 1.00 8.67 110 ASN A CA 1
ATOM 1407 C C . ASN A 1 111 ? -5.475 -12.403 25.223 1.00 8.35 110 ASN A C 1
ATOM 1408 O O . ASN A 1 111 ? -5.102 -12.455 26.404 1.00 8.94 110 ASN A O 1
ATOM 1419 N N . ALA A 1 112 ? -4.692 -12.783 24.216 1.00 7.83 111 ALA A N 1
ATOM 1420 C CA . ALA A 1 112 ? -3.335 -13.247 24.470 1.00 8.10 111 ALA A CA 1
ATOM 1421 C C . ALA A 1 112 ? -2.452 -12.118 24.973 1.00 7.73 111 ALA A C 1
ATOM 1422 O O . ALA A 1 112 ? -1.632 -12.320 25.870 1.00 8.24 111 ALA A O 1
ATOM 1429 N N . ALA A 1 113 ? -2.580 -10.921 24.393 1.00 7.36 112 ALA A N 1
ATOM 1430 C CA . ALA A 1 113 ? -1.806 -9.786 24.888 1.00 7.77 112 ALA A CA 1
ATOM 1431 C C . ALA A 1 113 ? -2.134 -9.491 26.345 1.00 7.88 112 ALA A C 1
ATOM 1432 O O . ALA A 1 113 ? -1.240 -9.163 27.138 1.00 8.09 112 ALA A O 1
ATOM 1439 N N . ILE A 1 114 ? -3.414 -9.590 26.715 1.00 8.00 113 ILE A N 1
ATOM 1440 C CA . ILE A 1 114 ? -3.804 -9.392 28.109 1.00 8.41 113 ILE A CA 1
ATOM 1441 C C . ILE A 1 114 ? -3.176 -10.472 28.991 1.00 8.89 113 ILE A C 1
ATOM 1442 O O . ILE A 1 114 ? -2.605 -10.182 30.051 1.00 9.59 113 ILE A O 1
ATOM 1458 N N . ALA A 1 115 ? -3.251 -11.730 28.554 1.00 8.71 114 ALA A N 1
ATOM 1459 C CA . ALA A 1 115 ? -2.681 -12.819 29.339 1.00 9.52 114 ALA A CA 1
ATOM 1460 C C . ALA A 1 115 ? -1.172 -12.668 29.495 1.00 9.94 114 ALA A C 1
ATOM 1461 O O . ALA A 1 115 ? -0.610 -13.021 30.540 1.00 11.03 114 ALA A O 1
ATOM 1468 N N . LYS A 1 116 ? -0.493 -12.160 28.472 1.00 9.38 115 LYS A N 1
ATOM 1469 C CA . LYS A 1 116 ? 0.963 -12.073 28.476 1.00 9.21 115 LYS A CA 1
ATOM 1470 C C . LYS A 1 116 ? 1.476 -10.710 28.923 1.00 8.91 115 LYS A C 1
ATOM 1471 O O . LYS A 1 116 ? 2.694 -10.518 29.030 1.00 9.45 115 LYS A O 1
ATOM 1490 N N . GLY A 1 117 ? 0.583 -9.778 29.231 1.00 8.60 116 GLY A N 1
ATOM 1491 C CA . GLY A 1 117 ? 0.979 -8.498 29.778 1.00 8.43 116 GLY A CA 1
ATOM 1492 C C . GLY A 1 117 ? 1.674 -7.543 28.834 1.00 8.26 116 GLY A C 1
ATOM 1493 O O . GLY A 1 117 ? 2.534 -6.783 29.286 1.00 9.23 116 GLY A O 1
ATOM 1497 N N . ILE A 1 118 ? 1.301 -7.526 27.550 1.00 7.64 117 ILE A N 1
ATOM 1498 C CA . ILE A 1 118 ? 1.802 -6.533 26.606 1.00 7.29 117 ILE A CA 1
ATOM 1499 C C . ILE A 1 118 ? 0.622 -5.740 26.045 1.00 6.48 117 ILE A C 1
ATOM 1500 O O . ILE A 1 118 ? -0.542 -6.116 26.194 1.00 7.32 117 ILE A O 1
ATOM 1516 N N . TYR A 1 119 ? 0.938 -4.625 25.395 1.00 6.59 118 TYR A N 1
ATOM 1517 C CA . TYR A 1 119 ? -0.087 -3.782 24.794 1.00 6.33 118 TYR A CA 1
ATOM 1518 C C . TYR A 1 119 ? -0.525 -4.368 23.451 1.00 6.21 118 TYR A C 1
ATOM 1519 O O . TYR A 1 119 ? 0.199 -5.149 22.819 1.00 6.47 118 TYR A O 1
ATOM 1537 N N . VAL A 1 120 ? -1.723 -3.985 23.009 1.00 6.28 119 VAL A N 1
ATOM 1538 C CA . VAL A 1 120 ? -2.283 -4.515 21.772 1.00 6.21 119 VAL A CA 1
ATOM 1539 C C . VAL A 1 120 ? -3.048 -3.413 21.055 1.00 6.29 119 VAL A C 1
ATOM 1540 O O . VAL A 1 120 ? -3.854 -2.705 21.676 1.00 7.27 119 VAL A O 1
ATOM 1553 N N . ILE A 1 121 ? -2.792 -3.279 19.754 1.00 5.99 120 ILE A N 1
ATOM 1554 C CA . ILE A 1 121 ? -3.506 -2.344 18.893 1.00 5.81 120 ILE A CA 1
ATOM 1555 C C . ILE A 1 121 ? -4.591 -3.101 18.142 1.00 6.36 120 ILE A C 1
ATOM 1556 O O . ILE A 1 121 ? -4.302 -4.070 17.433 1.00 6.67 120 ILE A O 1
ATOM 1572 N N . ILE A 1 122 ? -5.828 -2.628 18.288 1.00 6.23 121 ILE A N 1
ATOM 1573 C CA . ILE A 1 122 ? -6.967 -3.129 17.530 1.00 6.57 121 ILE A CA 1
ATOM 1574 C C . ILE A 1 122 ? -7.081 -2.232 16.301 1.00 6.59 121 ILE A C 1
ATOM 1575 O O . ILE A 1 122 ? -7.559 -1.103 16.404 1.00 6.99 121 ILE A O 1
ATOM 1591 N N . ASP A 1 123 ? -6.619 -2.727 15.140 1.00 6.56 122 ASP A N 1
ATOM 1592 C CA . ASP A 1 123 ? -6.519 -1.951 13.902 1.00 6.71 122 ASP A CA 1
ATOM 1593 C C . ASP A 1 123 ? -7.641 -2.309 12.930 1.00 6.30 122 ASP A C 1
ATOM 1594 O O . 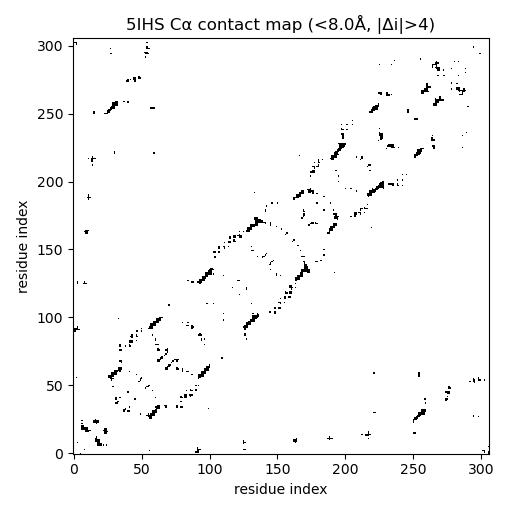ASP A 1 123 ? -7.734 -3.446 12.443 1.00 7.06 122 ASP A O 1
ATOM 1603 N N . TYR A 1 124 ? -8.491 -1.321 12.648 1.00 6.53 123 TYR A N 1
ATOM 1604 C CA . TYR A 1 124 ? -9.526 -1.402 11.619 1.00 7.03 123 TYR A CA 1
ATOM 1605 C C . TYR A 1 124 ? -8.817 -1.155 10.294 1.00 6.80 123 TYR A C 1
ATOM 1606 O O . TYR A 1 124 ? -8.583 -0.013 9.889 1.00 6.97 123 TYR A O 1
ATOM 1624 N N . HIS A 1 125 ? -8.435 -2.251 9.636 1.00 6.61 124 HIS A N 1
ATOM 1625 C CA . HIS A 1 125 ? -7.442 -2.204 8.565 1.00 6.54 124 HIS A CA 1
ATOM 1626 C C . HIS A 1 125 ? -8.142 -1.935 7.236 1.00 7.83 124 HIS A C 1
ATOM 1627 O O . HIS A 1 125 ? -8.315 -2.809 6.385 1.00 9.44 124 HIS A O 1
ATOM 1641 N N . SER A 1 126 ? -8.558 -0.678 7.098 1.00 7.97 125 SER A N 1
ATOM 1642 C CA . SER A 1 126 ? -9.369 -0.200 5.991 1.00 9.02 125 SER A CA 1
ATOM 1643 C C . SER A 1 126 ? -8.704 0.967 5.273 1.00 7.91 125 SER A C 1
ATOM 1644 O O . SER A 1 126 ? -7.970 1.758 5.873 1.00 7.84 125 SER A O 1
ATOM 1652 N N . HIS A 1 127 ? -9.019 1.073 3.975 1.00 8.42 126 HIS A N 1
ATOM 1653 C CA . HIS A 1 127 ? -8.691 2.218 3.131 1.00 8.59 126 HIS A CA 1
ATOM 1654 C C . HIS A 1 127 ? -9.907 3.081 2.812 1.00 9.00 126 HIS A C 1
ATOM 1655 O O . HIS A 1 127 ? -9.787 4.036 2.036 1.00 10.39 126 HIS A O 1
ATOM 1669 N N . GLU A 1 128 ? -11.073 2.771 3.381 1.00 9.38 127 GLU A N 1
ATOM 1670 C CA . GLU A 1 128 ? -12.294 3.486 3.010 1.00 10.29 127 GLU A CA 1
ATOM 1671 C C . GLU A 1 128 ? -13.333 3.401 4.124 1.00 9.38 127 GLU A C 1
ATOM 1672 O O . GLU A 1 128 ? -14.532 3.259 3.879 1.00 10.35 127 GLU A O 1
ATOM 1684 N N . ALA A 1 129 ? -12.879 3.548 5.364 1.00 9.13 128 ALA A N 1
ATOM 1685 C CA . ALA A 1 129 ? -13.745 3.326 6.518 1.00 9.54 128 ALA A CA 1
ATOM 1686 C C . ALA A 1 129 ? -14.947 4.266 6.524 1.00 9.52 128 ALA A C 1
ATOM 1687 O O . ALA A 1 129 ? -16.030 3.885 6.979 1.00 10.42 128 ALA A O 1
ATOM 1694 N N . GLN A 1 130 ? -14.773 5.491 6.029 1.00 9.62 129 GLN A N 1
ATOM 1695 C CA . GLN A 1 130 ? -15.847 6.473 6.071 1.00 10.90 129 GLN A CA 1
ATOM 1696 C C . GLN A 1 130 ? -17.045 6.058 5.236 1.00 11.88 129 GLN A C 1
ATOM 1697 O O . GLN A 1 130 ? -18.119 6.641 5.400 1.00 12.75 129 GLN A O 1
ATOM 1711 N N . LYS A 1 131 ? -16.886 5.084 4.332 1.00 11.94 130 LYS A N 1
ATOM 1712 C CA . LYS A 1 131 ? -17.999 4.626 3.510 1.00 12.82 130 LYS A CA 1
ATOM 1713 C C . LYS A 1 131 ? -18.979 3.749 4.275 1.00 12.51 130 LYS A C 1
ATOM 1714 O O . LYS A 1 131 ? -20.137 3.640 3.861 1.00 13.55 130 LYS A O 1
ATOM 1733 N N . ASN A 1 132 ? -18.555 3.119 5.364 1.00 11.18 131 ASN A N 1
ATOM 1734 C CA . ASN A 1 132 ? -19.428 2.255 6.161 1.00 11.14 131 ASN A CA 1
ATOM 1735 C C . ASN A 1 132 ? -19.245 2.589 7.631 1.00 10.29 131 ASN A C 1
ATOM 1736 O O . ASN A 1 132 ? -18.749 1.770 8.417 1.00 10.81 131 ASN A O 1
ATOM 1747 N N . PRO A 1 133 ? -19.638 3.799 8.039 1.00 10.20 132 PRO A N 1
ATOM 1748 C CA . PRO A 1 133 ? -19.390 4.203 9.427 1.00 9.99 132 PRO A CA 1
ATOM 1749 C C . PRO A 1 133 ? -20.177 3.400 10.433 1.00 10.39 132 PRO A C 1
ATOM 1750 O O . PRO A 1 133 ? -19.699 3.212 11.558 1.00 10.35 132 PRO A O 1
ATOM 1761 N N . ALA A 1 134 ? -21.374 2.929 10.084 1.00 10.70 133 ALA A N 1
ATOM 1762 C CA . ALA A 1 134 ? -22.150 2.172 11.053 1.00 11.54 133 ALA A CA 1
ATOM 1763 C C . ALA A 1 134 ? -21.457 0.862 11.389 1.00 10.43 133 ALA A C 1
ATOM 1764 O O . ALA A 1 134 ? -21.437 0.445 12.550 1.00 11.13 133 ALA A O 1
ATOM 1771 N N . ALA A 1 135 ? -20.888 0.198 10.384 1.00 10.47 134 ALA A N 1
ATOM 1772 C CA . ALA A 1 135 ? -20.165 -1.045 10.640 1.00 10.80 134 ALA A CA 1
ATOM 1773 C C . ALA A 1 135 ? -18.977 -0.802 11.566 1.00 9.49 134 ALA A C 1
ATOM 1774 O O . ALA A 1 135 ? -18.721 -1.577 12.499 1.00 9.90 134 ALA A O 1
ATOM 1781 N N . ALA A 1 136 ? -18.240 0.281 11.331 1.00 9.02 135 ALA A N 1
ATOM 1782 C CA . ALA A 1 136 ? -17.072 0.583 12.152 1.00 9.00 135 ALA A CA 1
ATOM 1783 C C . ALA A 1 136 ? -17.476 0.937 13.577 1.00 9.06 135 ALA A C 1
ATOM 1784 O O . ALA A 1 136 ? -16.835 0.502 14.543 1.00 9.24 135 ALA A O 1
ATOM 1791 N N . GLN A 1 137 ? -18.532 1.738 13.724 1.00 9.22 136 GLN A N 1
ATOM 1792 C CA . GLN A 1 137 ? -19.017 2.107 15.045 1.00 9.81 136 GLN A CA 1
ATOM 1793 C C . GLN A 1 137 ? -19.474 0.878 15.812 1.00 10.59 136 GLN A C 1
ATOM 1794 O O . GLN A 1 137 ? -19.224 0.761 17.016 1.00 11.47 136 GLN A O 1
ATOM 1808 N N . ARG A 1 138 ? -20.143 -0.052 15.131 1.00 10.45 137 ARG A N 1
ATOM 1809 C CA . ARG A 1 138 ? -20.605 -1.270 15.789 1.00 11.68 137 ARG A CA 1
ATOM 1810 C C . ARG A 1 138 ? -19.422 -2.085 16.299 1.00 10.75 137 ARG A C 1
ATOM 1811 O O . ARG A 1 138 ? -19.407 -2.540 17.452 1.00 11.03 137 ARG A O 1
ATOM 1832 N N . PHE A 1 139 ? -18.414 -2.270 15.444 1.00 9.39 138 PHE A N 1
ATOM 1833 C CA . PHE A 1 139 ? -17.228 -3.031 15.822 1.00 9.25 138 PHE A CA 1
ATOM 1834 C C . PHE A 1 139 ? -16.539 -2.413 17.030 1.00 8.68 138 PHE A C 1
ATOM 1835 O O . PHE A 1 139 ? -16.223 -3.102 18.008 1.00 9.06 138 PHE A O 1
ATOM 1852 N N . PHE A 1 140 ? -16.271 -1.110 16.971 1.00 8.54 139 PHE A N 1
ATOM 1853 C CA . PHE A 1 140 ? -15.542 -0.477 18.058 1.00 8.35 139 PHE A CA 1
ATOM 1854 C C . PHE A 1 140 ? -16.370 -0.396 19.330 1.00 8.52 139 PHE A C 1
ATOM 1855 O O . PHE A 1 140 ? -15.808 -0.495 20.426 1.00 9.26 139 PHE A O 1
ATOM 1872 N N . SER A 1 141 ? -17.692 -0.227 19.223 1.00 9.29 140 SER A N 1
ATOM 1873 C CA A SER A 1 141 ? -18.540 -0.290 20.412 0.66 10.34 140 SER A CA 1
ATOM 1874 C CA B SER A 1 141 ? -18.516 -0.278 20.421 0.34 10.11 140 SER A CA 1
ATOM 1875 C C . SER A 1 141 ? -18.421 -1.648 21.090 1.00 10.51 140 SER A C 1
ATOM 1876 O O . SER A 1 141 ? -18.330 -1.744 22.322 1.00 11.42 140 SER A O 1
ATOM 1891 N N . GLU A 1 142 ? -18.441 -2.721 20.300 1.00 10.30 141 GLU A N 1
ATOM 1892 C CA . GLU A 1 142 ? -18.319 -4.061 20.871 1.00 10.41 141 GLU A CA 1
ATOM 1893 C C . GLU A 1 142 ? -16.972 -4.252 21.554 1.00 9.97 141 GLU A C 1
ATOM 1894 O O . GLU A 1 142 ? -16.896 -4.812 22.656 1.00 10.25 141 GLU A O 1
ATOM 1906 N N . MET A 1 143 ? -15.893 -3.807 20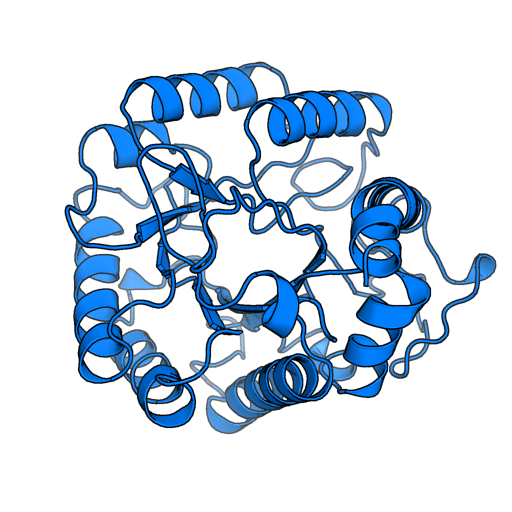.909 1.00 9.44 142 MET A N 1
ATOM 1907 C CA . MET A 1 143 ? -14.572 -3.972 21.497 1.00 9.61 142 MET A CA 1
ATOM 1908 C C . MET A 1 143 ? -14.436 -3.153 22.769 1.00 9.50 142 MET A C 1
ATOM 1909 O O . MET A 1 143 ? -13.888 -3.634 23.767 1.00 9.73 142 MET A O 1
ATOM 1923 N N . ALA A 1 144 ? -14.918 -1.910 22.747 1.00 9.30 143 ALA A N 1
ATOM 1924 C CA . ALA A 1 144 ? -14.817 -1.050 23.917 1.00 9.86 143 ALA A CA 1
ATOM 1925 C C . ALA A 1 144 ? -15.683 -1.564 25.061 1.00 10.37 143 ALA A C 1
ATOM 1926 O O . ALA A 1 144 ? -15.285 -1.490 26.226 1.00 10.59 143 ALA A O 1
ATOM 1933 N N . LYS A 1 145 ? -16.869 -2.090 24.759 1.00 9.66 144 LYS A N 1
ATOM 1934 C CA . LYS A 1 145 ? -17.698 -2.636 25.831 1.00 10.76 144 LYS A CA 1
ATOM 1935 C C . LYS A 1 145 ? -17.010 -3.823 26.494 1.00 11.22 144 LYS A C 1
ATOM 1936 O O . LYS A 1 145 ? -17.062 -3.980 27.719 1.00 12.88 144 LYS A O 1
ATOM 1955 N N . LYS A 1 146 ? -16.363 -4.672 25.703 1.00 10.49 145 LYS A N 1
ATOM 1956 C CA . LYS A 1 146 ? -15.738 -5.863 26.266 1.00 11.79 145 LYS A CA 1
ATOM 1957 C C . LYS A 1 146 ? -14.435 -5.536 26.983 1.00 11.36 145 LYS A C 1
ATOM 1958 O O . LYS A 1 146 ? -14.174 -6.066 28.070 1.00 12.83 145 LYS A O 1
ATOM 1977 N N . TYR A 1 147 ? -13.604 -4.680 26.395 1.00 10.37 146 TYR A N 1
ATOM 1978 C CA . TYR A 1 147 ? -12.244 -4.479 26.874 1.00 10.57 146 TYR A CA 1
ATOM 1979 C C . TYR A 1 147 ? -12.017 -3.104 27.495 1.00 10.80 146 TYR A C 1
ATOM 1980 O O . TYR A 1 147 ? -10.876 -2.774 27.835 1.00 11.52 146 TYR A O 1
ATOM 1998 N N . GLY A 1 148 ? -13.075 -2.308 27.674 1.00 11.74 147 GLY A N 1
ATOM 1999 C CA . GLY A 1 148 ? -12.909 -0.906 28.014 1.00 13.98 147 GLY A CA 1
ATOM 2000 C C . GLY A 1 148 ? -12.155 -0.636 29.299 1.00 16.99 147 GLY A C 1
ATOM 2001 O O . GLY A 1 148 ? -11.494 0.398 29.423 1.00 20.64 147 GLY A O 1
ATOM 2005 N N . ASN A 1 149 ? -12.247 -1.528 30.279 1.00 15.84 148 ASN A N 1
ATOM 2006 C CA . ASN A 1 149 ? -11.591 -1.293 31.563 1.00 20.14 148 ASN A CA 1
ATOM 2007 C C . ASN A 1 149 ? -10.147 -1.813 31.634 1.00 18.50 148 ASN A C 1
ATOM 2008 O O . ASN A 1 149 ? -9.619 -1.974 32.743 1.00 19.80 148 ASN A O 1
ATOM 2019 N N . ILE A 1 150 ? -9.476 -2.037 30.509 1.00 15.99 149 ILE A N 1
ATOM 2020 C CA . ILE A 1 150 ? -8.264 -2.843 30.469 1.00 13.47 149 ILE A CA 1
ATOM 2021 C C . ILE A 1 150 ? -7.125 -2.017 29.892 1.00 11.75 149 ILE A C 1
ATOM 2022 O O . ILE A 1 150 ? -7.259 -1.467 28.795 1.00 12.34 149 ILE A O 1
ATOM 2038 N N . PRO A 1 151 ? -5.978 -1.907 30.575 1.00 10.57 150 PRO A N 1
ATOM 2039 C CA . PRO A 1 151 ? -4.956 -0.934 30.142 1.00 10.69 150 PRO A CA 1
ATOM 2040 C C . PRO A 1 151 ? -4.191 -1.338 28.897 1.00 9.20 150 PRO A C 1
ATOM 2041 O O . PRO A 1 151 ? -3.512 -0.490 28.297 1.00 9.26 150 PRO A O 1
ATOM 2052 N N . ASN A 1 152 ? -4.271 -2.598 28.487 1.00 8.79 151 ASN A N 1
ATOM 2053 C CA . ASN A 1 152 ? -3.484 -3.064 27.347 1.00 8.24 151 ASN A CA 1
ATOM 2054 C C . ASN A 1 152 ? -3.951 -2.482 26.016 1.00 7.12 151 ASN A C 1
ATOM 2055 O O . ASN A 1 152 ? -3.197 -2.546 25.042 1.00 7.36 151 ASN A O 1
ATOM 2066 N N . ILE A 1 153 ? -5.183 -1.984 25.941 1.00 7.80 152 ILE A N 1
ATOM 2067 C CA . ILE A 1 153 ? -5.855 -1.729 24.666 1.00 8.08 152 ILE A CA 1
ATOM 2068 C C . ILE A 1 153 ? -5.472 -0.370 24.095 1.00 7.40 152 ILE A C 1
ATOM 2069 O O . ILE A 1 153 ? -5.569 0.653 24.780 1.00 8.01 152 ILE A O 1
ATOM 2085 N N . ILE A 1 154 ? -5.140 -0.363 22.804 1.00 7.12 153 ILE A N 1
ATOM 2086 C CA . ILE A 1 154 ? -4.996 0.829 21.972 1.00 7.05 153 ILE A CA 1
ATOM 2087 C C . ILE A 1 154 ? -5.886 0.616 20.748 1.00 6.45 153 ILE A C 1
ATOM 2088 O O . ILE A 1 154 ? -5.842 -0.451 20.129 1.00 7.62 153 ILE A O 1
ATOM 2104 N N . TYR A 1 155 ? -6.721 1.604 20.418 1.00 6.64 154 TYR A N 1
ATOM 2105 C CA . TYR A 1 155 ? -7.613 1.501 19.269 1.00 6.58 154 TYR A CA 1
ATOM 2106 C C . TYR A 1 155 ? -7.025 2.249 18.079 1.00 6.63 154 TYR A C 1
ATOM 2107 O O . TYR A 1 155 ? -6.502 3.352 18.237 1.00 8.80 154 TYR A O 1
ATOM 2125 N N . GLU A 1 156 ? -7.149 1.678 16.878 1.00 6.18 155 GLU A N 1
ATOM 2126 C CA . GLU A 1 156 ? -6.690 2.308 15.638 1.00 6.05 155 GLU A CA 1
ATOM 2127 C C . GLU A 1 156 ? -7.862 2.252 14.658 1.00 6.10 155 GLU A C 1
ATOM 2128 O O . GLU A 1 156 ? -8.179 1.204 14.091 1.00 6.52 155 GLU A O 1
ATOM 2140 N N . VAL A 1 157 ? -8.539 3.393 14.485 1.00 6.14 156 VAL A N 1
ATOM 2141 C CA . VAL A 1 157 ? -9.872 3.392 13.875 1.00 6.17 156 VAL A CA 1
ATOM 2142 C C . VAL A 1 157 ? -9.895 3.436 12.354 1.00 6.30 156 VAL A C 1
ATOM 2143 O O . VAL A 1 157 ? -10.953 3.180 11.763 1.00 7.15 156 VAL A O 1
ATOM 2156 N N . TYR A 1 158 ? -8.775 3.734 11.701 1.00 6.22 157 TYR A N 1
ATOM 2157 C CA . TYR A 1 158 ? -8.774 3.870 10.236 1.00 6.39 157 TYR A CA 1
ATOM 2158 C C . TYR A 1 158 ? -7.321 3.749 9.751 1.00 6.05 157 TYR A C 1
ATOM 2159 O O . TYR A 1 158 ? -6.631 4.758 9.609 1.00 6.40 157 TYR A O 1
ATOM 2177 N N . ASN A 1 159 ? -6.889 2.515 9.453 1.00 6.33 158 ASN A N 1
ATOM 2178 C CA . ASN A 1 159 ? -5.508 2.240 9.061 1.00 6.14 158 ASN A CA 1
ATOM 2179 C C . ASN A 1 159 ? -4.901 3.287 8.126 1.00 6.25 158 ASN A C 1
ATOM 2180 O O . ASN A 1 159 ? -3.956 3.992 8.514 1.00 6.08 158 ASN A O 1
ATOM 2191 N N . GLU A 1 160 ? -5.407 3.356 6.889 1.00 6.07 159 GLU A N 1
ATOM 2192 C CA . GLU A 1 160 ? -4.762 4.126 5.824 1.00 6.63 159 GLU A CA 1
ATOM 2193 C C . GLU A 1 160 ? -5.796 4.750 4.905 1.00 7.00 159 GLU A C 1
ATOM 2194 O O . GLU A 1 160 ? -6.136 4.196 3.844 1.00 7.38 159 GLU A O 1
ATOM 2206 N N . PRO A 1 161 ? -6.296 5.926 5.255 1.00 6.78 160 PRO A N 1
ATOM 2207 C CA . PRO A 1 161 ? -7.022 6.728 4.271 1.00 6.90 160 PRO A CA 1
ATOM 2208 C C . PRO A 1 161 ? -6.179 6.890 3.008 1.00 7.55 160 PRO A C 1
ATOM 2209 O O . PRO A 1 161 ? -4.948 6.918 3.056 1.00 8.19 160 PRO A O 1
ATOM 2220 N N . LEU A 1 162 ? -6.854 6.993 1.869 1.00 7.78 161 LEU A N 1
ATOM 2221 C CA . LEU A 1 162 ? -6.190 7.132 0.580 1.00 8.97 161 LEU A CA 1
ATOM 2222 C C . LEU A 1 162 ? -5.753 8.581 0.343 1.00 8.33 161 LEU A C 1
ATOM 2223 O O . LEU A 1 162 ? -6.034 9.486 1.129 1.00 8.72 161 LEU A O 1
ATOM 2239 N N . GLN A 1 163 ? -5.029 8.795 -0.755 1.00 9.35 162 GLN A N 1
ATOM 2240 C CA . GLN A 1 163 ? -4.635 10.155 -1.101 1.00 9.65 162 GLN A CA 1
ATOM 2241 C C . GLN A 1 163 ? -5.853 11.053 -1.321 1.00 8.12 162 GLN A C 1
ATOM 2242 O O . GLN A 1 163 ? -5.802 12.254 -1.026 1.00 8.99 162 GLN A O 1
ATOM 2256 N N . ALA A 1 164 ? -6.951 10.495 -1.836 1.00 8.67 163 ALA A N 1
ATOM 2257 C CA . ALA A 1 164 ? -8.145 11.283 -2.113 1.00 8.65 163 ALA A CA 1
ATOM 2258 C C . ALA A 1 164 ? -8.969 11.606 -0.873 1.00 8.78 163 ALA A C 1
ATOM 2259 O O . ALA A 1 164 ? -9.911 12.398 -0.970 1.00 10.06 163 ALA A O 1
ATOM 2266 N N . THR A 1 165 ? -8.679 10.984 0.268 1.00 8.35 164 THR A N 1
ATOM 2267 C CA . THR A 1 165 ? -9.568 11.007 1.428 1.00 8.68 164 THR A CA 1
ATOM 2268 C C . THR A 1 165 ? -9.237 12.210 2.313 1.00 8.64 164 THR A C 1
ATOM 2269 O O . THR A 1 165 ? -8.215 12.221 3.003 1.00 9.27 164 THR A O 1
ATOM 2280 N N . SER A 1 166 ? -10.103 13.223 2.294 1.00 9.69 165 SER A N 1
ATOM 2281 C CA . SER A 1 166 ? -9.824 14.486 2.974 1.00 10.25 165 SER A CA 1
ATOM 2282 C C . SER A 1 166 ? -9.866 14.340 4.494 1.00 8.94 165 SER A C 1
ATOM 2283 O O . SER A 1 166 ? -10.779 13.710 5.043 1.00 9.57 165 SER A O 1
ATOM 2291 N N . TRP A 1 167 ? -8.907 14.980 5.176 1.00 8.41 166 TRP A N 1
ATOM 2292 C CA . TRP A 1 167 ? -8.946 15.060 6.634 1.00 8.37 166 TRP A CA 1
ATOM 2293 C C . TRP A 1 167 ? -10.204 15.784 7.113 1.00 8.56 166 TRP A C 1
ATOM 2294 O O . TRP A 1 167 ? -10.994 15.247 7.901 1.00 8.85 166 TRP A O 1
ATOM 2315 N N . ASN A 1 168 ? -10.413 17.021 6.650 1.00 9.60 167 ASN A N 1
ATOM 2316 C CA . ASN A 1 168 ? -11.494 17.834 7.210 1.00 10.78 167 ASN A CA 1
ATOM 2317 C C . ASN A 1 168 ? -12.875 17.281 6.866 1.00 11.74 167 ASN A C 1
ATOM 2318 O O . ASN A 1 168 ? -13.805 17.359 7.682 1.00 12.81 167 ASN A O 1
ATOM 2329 N N . LYS A 1 169 ? -13.047 16.752 5.656 1.00 12.21 168 LYS A N 1
ATOM 2330 C CA . LYS A 1 169 ? -14.368 16.350 5.187 1.00 13.68 168 LYS A CA 1
ATOM 2331 C C . LYS A 1 169 ? -14.689 14.878 5.417 1.00 12.30 168 LYS A C 1
ATOM 2332 O O . LYS A 1 169 ? -15.866 14.539 5.594 1.00 13.96 168 LYS A O 1
ATOM 2351 N N . ASP A 1 170 ? -13.689 13.987 5.388 1.00 11.11 169 ASP A N 1
ATOM 2352 C CA . ASP A 1 170 ? -13.923 12.541 5.443 1.00 10.89 169 ASP A CA 1
ATOM 2353 C C . ASP A 1 170 ? -13.363 11.906 6.708 1.00 9.70 169 ASP A C 1
ATOM 2354 O O . ASP A 1 170 ? -14.108 11.247 7.447 1.00 10.62 169 ASP A O 1
ATOM 2363 N N . ILE A 1 171 ? -12.062 12.055 6.963 1.00 8.50 170 ILE A N 1
ATOM 2364 C CA . ILE A 1 171 ? -11.432 11.290 8.033 1.00 8.24 170 ILE A CA 1
ATOM 2365 C C . ILE A 1 171 ? -11.892 11.793 9.391 1.00 8.26 170 ILE A C 1
ATOM 2366 O O . ILE A 1 171 ? -12.283 11.005 10.266 1.00 8.42 170 ILE A O 1
ATOM 2382 N N . LYS A 1 172 ? -11.773 13.104 9.619 1.00 8.25 171 LYS A N 1
ATOM 2383 C CA . LYS A 1 172 ? -12.062 13.636 10.951 1.00 8.84 171 LYS A CA 1
ATOM 2384 C C . LYS A 1 172 ? -13.499 13.367 11.369 1.00 9.08 171 LYS A C 1
ATOM 2385 O O . LYS A 1 172 ? -13.713 12.874 12.492 1.00 9.19 171 LYS A O 1
ATOM 2404 N N . PRO A 1 173 ? -14.519 13.653 10.545 1.00 9.75 172 PRO A N 1
ATOM 2405 C CA . PRO A 1 173 ? -15.895 13.340 10.972 1.00 10.09 172 PRO A CA 1
ATOM 2406 C C . PRO A 1 173 ? -16.117 11.856 11.216 1.00 9.62 172 PRO A C 1
ATOM 2407 O O . PRO A 1 173 ? -16.805 11.486 12.178 1.00 9.95 172 PRO A O 1
ATOM 2418 N N . TYR A 1 174 ? -15.550 10.986 10.373 1.00 9.08 173 TYR A N 1
ATOM 2419 C CA . TYR A 1 174 ? -15.640 9.551 10.621 1.00 8.72 173 TYR A CA 1
ATOM 2420 C C . TYR A 1 174 ? -15.036 9.204 11.975 1.00 8.35 173 TYR A C 1
ATOM 2421 O O . TYR A 1 174 ? -15.645 8.486 12.783 1.00 8.70 173 TYR A O 1
ATOM 2439 N N . ALA A 1 175 ? -13.830 9.709 12.237 1.00 8.20 174 ALA A N 1
ATOM 2440 C CA . ALA A 1 175 ? -13.126 9.349 13.462 1.00 8.28 174 ALA A CA 1
ATOM 2441 C C . ALA A 1 175 ? -13.859 9.858 14.690 1.00 8.55 174 ALA A C 1
ATOM 2442 O O . ALA A 1 175 ? -13.935 9.161 15.703 1.00 9.01 174 ALA A O 1
ATOM 2449 N N . GLU A 1 176 ? -14.380 11.077 14.625 1.00 9.09 175 GLU A N 1
ATOM 2450 C CA . GLU A 1 176 ? -15.125 11.623 15.751 1.00 10.14 175 GLU A CA 1
ATOM 2451 C C . GLU A 1 176 ? -16.331 10.754 16.098 1.00 10.11 175 GLU A C 1
ATOM 2452 O O . GLU A 1 176 ? -16.634 10.548 17.278 1.00 10.56 175 GLU A O 1
ATOM 2464 N N . GLY A 1 177 ? -17.037 10.240 15.086 1.00 10.44 176 GLY A N 1
ATOM 2465 C CA . GLY A 1 177 ? -18.167 9.366 15.355 1.00 10.92 176 GLY A CA 1
ATOM 2466 C C . GLY A 1 177 ? -17.756 8.081 16.049 1.00 10.66 176 GLY A C 1
ATOM 2467 O O . GLY A 1 177 ? -18.436 7.609 16.963 1.00 11.72 176 GLY A O 1
ATOM 2471 N N . VAL A 1 178 ? -16.641 7.488 15.615 1.00 9.19 177 VAL A N 1
ATOM 2472 C CA . VAL A 1 178 ? -16.155 6.261 16.244 1.00 8.64 177 VAL A CA 1
ATOM 2473 C C . VAL A 1 178 ? -15.624 6.538 17.650 1.00 8.76 177 VAL A C 1
ATOM 2474 O O . VAL A 1 178 ? -15.866 5.764 18.5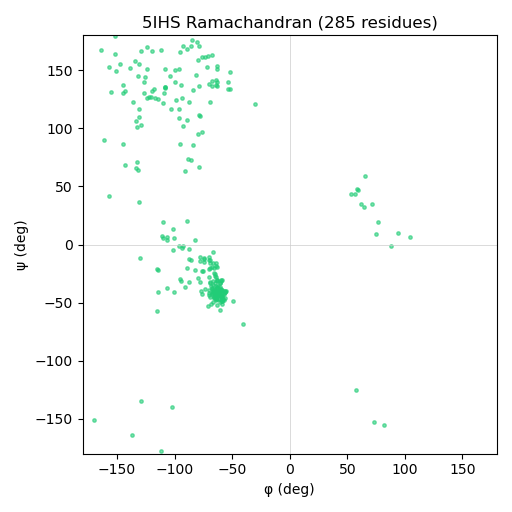84 1.00 9.03 177 VAL A O 1
ATOM 2487 N N . ILE A 1 179 ? -14.886 7.636 17.826 1.00 8.27 178 ILE A N 1
ATOM 2488 C CA . ILE A 1 179 ? -14.375 7.990 19.151 1.00 8.41 178 ILE A CA 1
ATOM 2489 C C . ILE A 1 179 ? -15.516 8.114 20.157 1.00 9.39 178 ILE A C 1
ATOM 2490 O O . ILE A 1 179 ? -15.423 7.622 21.287 1.00 9.24 178 ILE A O 1
ATOM 2506 N N . THR A 1 180 ? -16.594 8.805 19.781 1.00 9.94 179 THR A N 1
ATOM 2507 C CA . THR A 1 180 ? -17.720 8.944 20.698 1.00 10.94 179 THR A CA 1
ATOM 2508 C C . THR A 1 180 ? -18.241 7.581 21.125 1.00 11.33 179 THR A C 1
ATOM 2509 O O . THR A 1 180 ? -18.549 7.364 22.301 1.00 12.48 179 THR A O 1
ATOM 2520 N N . LYS A 1 181 ? -18.350 6.648 20.182 1.00 11.11 180 LYS A N 1
ATOM 2521 C CA . LYS A 1 181 ? -18.822 5.308 20.515 1.00 11.00 180 LYS A CA 1
ATOM 2522 C C . LYS A 1 181 ? -17.863 4.584 21.458 1.00 10.74 180 LYS A C 1
ATOM 2523 O O . LYS A 1 181 ? -18.295 3.937 22.420 1.00 11.67 180 LYS A O 1
ATOM 2542 N N . ILE A 1 182 ? -16.558 4.669 21.200 1.00 10.11 181 ILE A N 1
ATOM 2543 C CA . ILE A 1 182 ? -15.586 4.035 22.088 1.00 9.62 181 ILE A CA 1
ATOM 2544 C C . ILE A 1 182 ? -15.693 4.606 23.496 1.00 9.80 181 ILE A C 1
ATOM 2545 O O . ILE A 1 182 ? -15.666 3.869 24.492 1.00 10.50 181 ILE A O 1
ATOM 2561 N N . ARG A 1 183 ? -15.796 5.933 23.594 1.00 10.01 182 ARG A N 1
ATOM 2562 C CA . ARG A 1 183 ? -15.760 6.635 24.868 1.00 11.18 182 ARG A CA 1
ATOM 2563 C C . ARG A 1 183 ? -16.998 6.387 25.729 1.00 12.61 182 ARG A C 1
ATOM 2564 O O . ARG A 1 183 ? -16.965 6.696 26.926 1.00 14.23 182 ARG A O 1
ATOM 2585 N N . VAL A 1 184 ? -18.075 5.817 25.175 1.00 12.63 183 VAL A N 1
ATOM 2586 C CA . VAL A 1 184 ? -19.186 5.362 26.016 1.00 14.10 183 VAL A CA 1
ATOM 2587 C C . VAL A 1 184 ? -18.684 4.363 27.045 1.00 13.97 183 VAL A C 1
ATOM 2588 O O . VAL A 1 184 ? -19.126 4.360 28.199 1.00 15.68 183 VAL A O 1
ATOM 2601 N N . TYR A 1 185 ? -17.777 3.474 26.631 1.00 12.33 184 TYR A N 1
ATOM 2602 C CA . TYR A 1 185 ? -17.354 2.333 27.429 1.00 12.89 184 TYR A CA 1
ATOM 2603 C C . TYR A 1 185 ? -15.900 2.379 27.861 1.00 13.56 184 TYR A C 1
ATOM 2604 O O . TYR A 1 185 ? -15.536 1.680 28.808 1.00 16.01 184 TYR A O 1
ATOM 2622 N N . ASP A 1 186 ? -15.054 3.129 27.171 1.00 12.14 185 ASP A N 1
ATOM 2623 C CA . ASP A 1 186 ? -13.620 3.143 27.444 1.00 11.53 185 ASP A CA 1
ATOM 2624 C C . ASP A 1 186 ? -13.214 4.606 27.502 1.00 12.01 185 ASP A C 1
ATOM 2625 O O . ASP A 1 186 ? -13.057 5.257 26.466 1.00 12.39 185 ASP A O 1
ATOM 2634 N N . THR A 1 187 ? -13.063 5.128 28.715 1.00 13.26 186 THR A N 1
ATOM 2635 C CA . THR A 1 187 ? -12.964 6.573 28.857 1.00 15.52 186 THR A CA 1
ATOM 2636 C C . THR A 1 187 ? -11.582 7.116 28.524 1.00 14.55 186 THR A C 1
ATOM 2637 O O . THR A 1 187 ? -11.484 8.269 28.088 1.00 15.45 186 THR A O 1
ATOM 2648 N N . THR A 1 188 ? -10.503 6.339 28.707 1.00 13.57 187 THR A N 1
ATOM 2649 C CA . THR A 1 188 ? -9.165 6.915 28.557 1.00 13.21 187 THR A CA 1
ATOM 2650 C C . THR A 1 188 ? -8.174 6.181 27.667 1.00 11.15 187 THR A C 1
ATOM 2651 O O . THR A 1 188 ? -7.131 6.771 27.366 1.00 11.34 187 THR A O 1
ATOM 2662 N N . ASN A 1 189 ? -8.422 4.944 27.237 1.00 9.39 188 ASN A N 1
ATOM 2663 C CA . ASN A 1 189 ? -7.393 4.293 26.433 1.00 8.91 188 ASN A CA 1
ATOM 2664 C C . ASN A 1 189 ? -7.169 5.062 25.129 1.00 8.18 188 ASN A C 1
ATOM 2665 O O . ASN A 1 189 ? -8.065 5.726 24.598 1.00 8.94 188 ASN A O 1
ATOM 2676 N N . ILE A 1 190 ? -5.942 4.974 24.620 1.00 7.72 189 ILE A N 1
ATOM 2677 C CA . ILE A 1 190 ? -5.538 5.757 23.464 1.00 7.67 189 ILE A CA 1
ATOM 2678 C C . ILE A 1 190 ? -6.276 5.310 22.209 1.00 6.81 189 ILE A C 1
ATOM 2679 O O . ILE A 1 190 ? -6.465 4.112 21.958 1.00 7.30 189 ILE A O 1
ATOM 2695 N N . ILE A 1 191 ? -6.653 6.294 21.395 1.00 6.71 190 ILE A N 1
ATOM 2696 C CA . ILE A 1 191 ? -7.222 6.078 20.075 1.00 6.45 190 ILE A CA 1
ATOM 2697 C C . ILE A 1 191 ? -6.314 6.767 19.062 1.00 6.58 190 ILE A C 1
ATOM 2698 O O . ILE A 1 191 ? -6.014 7.959 19.207 1.00 7.24 190 ILE A O 1
ATOM 2714 N N . VAL A 1 192 ? -5.885 6.012 18.045 1.00 6.24 191 VAL A N 1
ATOM 2715 C CA . VAL A 1 192 ? -4.969 6.492 17.012 1.00 6.23 191 VAL A CA 1
ATOM 2716 C C . VAL A 1 192 ? -5.761 6.635 15.719 1.00 5.93 191 VAL A C 1
ATOM 2717 O O . VAL A 1 192 ? -6.464 5.700 15.313 1.00 6.24 191 VAL A O 1
ATOM 2730 N N . VAL A 1 193 ? -5.630 7.791 15.062 1.00 5.98 192 VAL A N 1
ATOM 2731 C CA . VAL A 1 193 ? -6.427 8.147 13.894 1.00 6.35 192 VAL A CA 1
ATOM 2732 C C . VAL A 1 193 ? -5.535 8.319 12.666 1.00 6.06 192 VAL A C 1
ATOM 2733 O O . VAL A 1 193 ? -4.590 9.121 12.679 1.00 6.35 192 VAL A O 1
ATOM 2746 N N . GLY A 1 194 ? -5.886 7.597 11.591 1.00 6.22 193 GLY A N 1
ATOM 2747 C CA . GLY A 1 194 ? -5.146 7.665 10.350 1.00 6.22 193 GLY A CA 1
ATOM 2748 C C . GLY A 1 194 ? -5.261 9.002 9.649 1.00 5.75 193 GLY A C 1
ATOM 2749 O O . GLY A 1 194 ? -6.139 9.815 9.928 1.00 6.65 193 GLY A O 1
ATOM 2753 N N . THR A 1 195 ? -4.331 9.219 8.715 1.00 6.34 194 THR A N 1
ATOM 2754 C CA . THR A 1 195 ? -4.195 10.496 8.031 1.00 6.54 194 THR A CA 1
ATOM 2755 C C . THR A 1 195 ? -4.159 10.290 6.509 1.00 6.51 194 THR A C 1
ATOM 2756 O O . THR A 1 195 ? -4.025 9.168 5.997 1.00 6.77 194 THR A O 1
ATOM 2767 N N . ARG A 1 196 ? -4.327 11.390 5.772 1.00 6.90 195 ARG A N 1
ATOM 2768 C CA . ARG A 1 196 ? -4.446 11.297 4.322 1.00 7.07 195 ARG A CA 1
ATOM 2769 C C . ARG A 1 196 ? -3.163 10.742 3.693 1.00 6.91 195 ARG A C 1
ATOM 2770 O O . ARG A 1 196 ? -2.053 10.882 4.228 1.00 7.25 195 ARG A O 1
ATOM 2791 N N . GLN A 1 197 ? -3.329 10.120 2.525 1.00 7.29 196 GLN A N 1
ATOM 2792 C CA . GLN A 1 197 ? -2.219 9.629 1.709 1.00 7.61 196 GLN A CA 1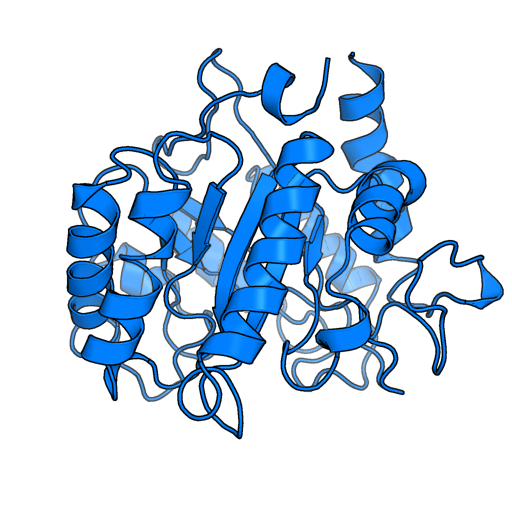
ATOM 2793 C C . GLN A 1 197 ? -1.480 8.507 2.434 1.00 6.87 196 GLN A C 1
ATOM 2794 O O . GLN A 1 197 ? -0.270 8.580 2.702 1.00 7.29 196 GLN A O 1
ATOM 2808 N N . TRP A 1 198 ? -2.221 7.443 2.741 1.00 7.50 197 TRP A N 1
ATOM 2809 C CA . TRP A 1 198 ? -1.667 6.264 3.406 1.00 7.79 197 TRP A CA 1
ATOM 2810 C C . TRP A 1 198 ? -1.003 6.635 4.728 1.00 7.04 197 TRP A C 1
ATOM 2811 O O . TRP A 1 198 ? 0.063 6.129 5.088 1.00 7.34 197 TRP A O 1
ATOM 2832 N N . SER A 1 199 ? -1.680 7.498 5.484 1.00 6.30 198 SER A N 1
ATOM 2833 C CA . SER A 1 199 ? -1.204 7.928 6.797 1.00 6.47 198 SER A CA 1
ATOM 2834 C C . SER A 1 199 ? 0.178 8.575 6.720 1.00 6.48 198 SER A C 1
ATOM 2835 O O . SER A 1 199 ? 1.070 8.324 7.529 1.00 7.17 198 SER A O 1
ATOM 2843 N N . GLN A 1 200 ? 0.325 9.493 5.765 1.00 6.65 199 GLN A N 1
ATOM 2844 C CA . GLN A 1 200 ? 1.517 10.324 5.639 1.00 7.25 199 GLN A CA 1
ATOM 2845 C C . GLN A 1 200 ? 1.312 11.766 6.068 1.00 7.48 199 GLN A C 1
ATOM 2846 O O . GLN A 1 200 ? 2.225 12.365 6.642 1.00 7.93 199 GLN A O 1
ATOM 2860 N N . LEU A 1 201 ? 0.148 12.349 5.782 1.00 7.45 200 LEU A N 1
ATOM 2861 C CA . LEU A 1 201 ? -0.023 13.802 5.848 1.00 7.71 200 LEU A CA 1
ATOM 2862 C C . LEU A 1 201 ? -0.496 14.248 7.237 1.00 7.70 200 LEU A C 1
ATOM 2863 O O . LEU A 1 201 ? -1.564 14.837 7.437 1.00 8.16 200 LEU A O 1
ATOM 2879 N N . VAL A 1 202 ? 0.376 13.982 8.212 1.00 7.68 201 VAL A N 1
ATOM 2880 C CA . VAL A 1 202 ? 0.087 14.281 9.606 1.00 7.24 201 VAL A CA 1
ATOM 2881 C C . VAL A 1 202 ? -0.049 15.776 9.853 1.00 7.48 201 VAL A C 1
ATOM 2882 O O . VAL A 1 202 ? -0.720 16.177 10.806 1.00 8.12 201 VAL A O 1
ATOM 2895 N N . THR A 1 203 ? 0.567 16.630 9.030 1.00 7.32 202 THR A N 1
ATOM 2896 C CA . THR A 1 203 ? 0.405 18.070 9.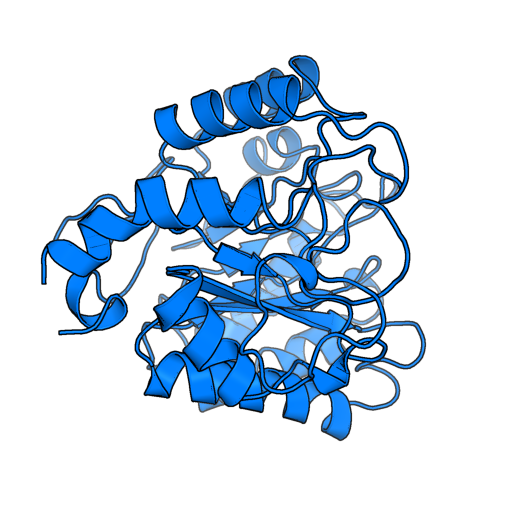252 1.00 8.05 202 THR A CA 1
ATOM 2897 C C . THR A 1 203 ? -1.037 18.531 9.053 1.00 8.08 202 THR A C 1
ATOM 2898 O O . THR A 1 203 ? -1.439 19.546 9.632 1.00 9.23 202 THR A O 1
ATOM 2909 N N . GLU A 1 204 ? -1.825 17.836 8.226 1.00 8.17 203 GLU A N 1
ATOM 2910 C CA . GLU A 1 204 ? -3.213 18.255 8.037 1.00 8.67 203 GLU A CA 1
ATOM 2911 C C . GLU A 1 204 ? -4.031 17.996 9.296 1.00 8.87 203 GLU A C 1
ATOM 2912 O O . GLU A 1 204 ? -4.881 18.813 9.679 1.00 10.08 203 GLU A O 1
ATOM 2924 N N . ALA A 1 205 ? -3.780 16.863 9.958 1.00 8.47 204 ALA A N 1
ATOM 2925 C CA . ALA A 1 205 ? -4.407 16.596 11.246 1.00 9.02 204 ALA A CA 1
ATOM 2926 C C . ALA A 1 205 ? -3.912 17.585 12.293 1.00 9.22 204 ALA A C 1
ATOM 2927 O O . ALA A 1 205 ? -4.694 18.063 13.122 1.00 10.48 204 ALA A O 1
ATOM 2934 N N . ALA A 1 206 ? -2.618 17.913 12.263 1.00 8.67 205 ALA A N 1
ATOM 2935 C CA . ALA A 1 206 ? -2.068 18.838 13.248 1.00 9.52 205 ALA A CA 1
ATOM 2936 C C . ALA A 1 206 ? -2.694 20.219 13.121 1.00 10.35 205 ALA A C 1
ATOM 2937 O O . ALA A 1 206 ? -2.820 20.938 14.123 1.00 11.81 205 ALA A O 1
ATOM 2944 N N . ALA A 1 207 ? -3.087 20.606 11.901 1.00 10.54 206 ALA A N 1
ATOM 2945 C CA . ALA A 1 207 ? -3.715 21.902 11.672 1.00 12.44 206 ALA A CA 1
ATOM 2946 C C . ALA A 1 207 ? -5.168 21.936 12.118 1.00 12.45 206 ALA A C 1
ATOM 2947 O O . ALA A 1 207 ? -5.703 23.022 12.366 1.00 14.92 206 ALA A O 1
ATOM 2954 N N . ASN A 1 208 ? -5.828 20.786 12.203 1.00 10.66 207 ASN A N 1
ATOM 2955 C CA . ASN A 1 208 ? -7.221 20.712 12.632 1.00 10.08 207 ASN A CA 1
ATOM 2956 C C . ASN A 1 208 ? -7.404 19.456 13.463 1.00 8.79 207 ASN A C 1
ATOM 2957 O O . ASN A 1 208 ? -8.091 18.506 13.051 1.00 8.91 207 ASN A O 1
ATOM 2968 N N . PRO A 1 209 ? -6.808 19.422 14.652 1.00 8.73 208 PRO A N 1
ATOM 2969 C CA . PRO A 1 209 ? -6.811 18.193 15.442 1.00 8.46 208 PRO A CA 1
ATOM 2970 C C . PRO A 1 209 ? -8.170 17.899 16.051 1.00 8.05 208 PRO A C 1
ATOM 2971 O O . PRO A 1 209 ? -9.048 18.757 16.183 1.00 8.69 208 PRO A O 1
ATOM 2982 N N . ILE A 1 210 ? -8.328 16.635 16.425 1.00 7.96 209 ILE A N 1
ATOM 2983 C CA . ILE A 1 210 ? -9.470 16.193 17.215 1.00 8.28 209 ILE A CA 1
ATOM 2984 C C . ILE A 1 210 ? -9.194 16.599 18.658 1.00 8.37 209 ILE A C 1
ATOM 2985 O O . ILE A 1 210 ? -8.290 16.068 19.305 1.00 10.06 209 ILE A O 1
ATOM 3001 N N . THR A 1 211 ? -9.958 17.563 19.151 1.00 8.87 210 THR A N 1
ATOM 3002 C CA . THR A 1 211 ? -9.703 18.189 20.451 1.00 10.08 210 THR A CA 1
ATOM 3003 C C . THR A 1 211 ? -10.418 17.393 21.541 1.00 10.15 210 THR A C 1
ATOM 3004 O O . THR A 1 211 ? -11.380 17.833 22.178 1.00 11.82 210 THR A O 1
ATOM 3015 N N A ARG A 1 212 ? -9.923 16.165 21.720 0.51 9.31 211 ARG A N 1
ATOM 3016 N N B ARG A 1 212 ? -9.899 16.184 21.748 0.49 10.19 211 ARG A N 1
ATOM 3017 C CA A ARG A 1 212 ? -10.443 15.209 22.685 0.51 9.75 211 ARG A CA 1
ATOM 3018 C CA B ARG A 1 212 ? -10.433 15.242 22.714 0.49 11.36 211 ARG A CA 1
ATOM 3019 C C A ARG A 1 212 ? -9.260 14.540 23.378 0.51 9.91 211 ARG A C 1
ATOM 3020 C C B ARG A 1 212 ? -9.267 14.511 23.364 0.49 10.72 211 ARG A C 1
ATOM 3021 O O A ARG A 1 212 ? -8.134 14.550 22.874 0.51 9.69 211 ARG A O 1
ATOM 3022 O O B ARG A 1 212 ? -8.162 14.449 22.816 0.49 10.36 211 ARG A O 1
ATOM 3063 N N . GLN A 1 213 ? -9.524 13.954 24.544 1.00 11.79 212 GLN A N 1
ATOM 3064 C CA . GLN A 1 213 ? -8.464 13.364 25.345 1.00 12.67 212 GLN A CA 1
ATOM 3065 C C . GLN A 1 213 ? -7.876 12.108 24.700 1.00 10.65 212 GLN A C 1
ATOM 3066 O O . GLN A 1 213 ? -8.601 11.270 24.167 1.00 10.22 212 GLN A O 1
ATOM 3079 N N . ASN A 1 214 ? -6.545 11.967 24.796 1.00 9.32 213 ASN A N 1
ATOM 3080 C CA . ASN A 1 214 ? -5.836 10.718 24.494 1.00 8.61 213 ASN A CA 1
ATOM 3081 C C . ASN A 1 214 ? -6.043 10.243 23.055 1.00 8.14 213 ASN A C 1
ATOM 3082 O O . ASN A 1 214 ? -6.257 9.055 22.796 1.00 8.74 213 ASN A O 1
ATOM 3093 N N . ILE A 1 215 ? -5.900 11.186 22.114 1.00 7.94 214 ILE A N 1
ATOM 3094 C CA . ILE A 1 215 ? -5.902 10.919 20.677 1.00 7.53 214 ILE A CA 1
ATOM 3095 C C . ILE A 1 215 ? -4.483 11.090 20.139 1.00 7.03 214 ILE A C 1
ATOM 3096 O O . ILE A 1 215 ? -3.789 12.063 20.470 1.00 8.43 214 ILE A O 1
ATOM 3112 N N . MET A 1 216 ? -4.057 10.144 19.307 1.00 6.95 215 MET A N 1
ATOM 3113 C CA . MET A 1 216 ? -2.814 10.230 18.558 1.00 6.95 215 MET A CA 1
ATOM 3114 C C . MET A 1 216 ? -3.119 10.068 17.077 1.00 6.49 215 MET A C 1
ATOM 3115 O O . MET A 1 216 ? -4.222 9.674 16.689 1.00 6.86 215 MET A O 1
ATOM 3129 N N . TYR A 1 217 ? -2.112 10.336 16.244 1.00 6.32 216 TYR A N 1
ATOM 3130 C CA . TYR A 1 217 ? -2.278 10.351 14.795 1.00 6.30 216 TYR A CA 1
ATOM 3131 C C . TYR A 1 217 ? -1.252 9.443 14.139 1.00 6.10 216 TYR A C 1
ATOM 3132 O O . TYR A 1 217 ? -0.085 9.397 14.542 1.00 6.85 216 TYR A O 1
ATOM 3150 N N . THR A 1 218 ? -1.704 8.717 13.126 1.00 5.97 217 THR A N 1
ATOM 3151 C CA . THR A 1 218 ? -0.888 7.703 12.480 1.00 5.77 217 THR A CA 1
ATOM 3152 C C . THR A 1 218 ? 0.118 8.290 11.504 1.00 5.92 217 THR A C 1
ATOM 3153 O O . THR A 1 218 ? -0.235 9.111 10.655 1.00 6.56 217 THR A O 1
ATOM 3164 N N . LEU A 1 219 ? 1.345 7.761 11.564 1.00 6.16 218 LEU A N 1
ATOM 3165 C CA . LEU A 1 219 ? 2.360 7.942 10.538 1.00 6.34 218 LEU A CA 1
ATOM 3166 C C . LEU A 1 219 ? 2.816 6.564 10.067 1.00 5.98 218 LEU A C 1
ATOM 3167 O O . LEU A 1 219 ? 3.208 5.729 10.889 1.00 6.17 218 LEU A O 1
ATOM 3183 N N . HIS A 1 220 ? 2.754 6.315 8.756 1.00 5.64 219 HIS A N 1
ATOM 3184 C CA . HIS A 1 220 ? 3.276 5.090 8.156 1.00 5.90 219 HIS A CA 1
ATOM 3185 C C . HIS A 1 220 ? 4.384 5.432 7.176 1.00 6.36 219 HIS A C 1
ATOM 3186 O O . HIS A 1 220 ? 4.216 6.322 6.335 1.00 7.42 219 HIS A O 1
ATOM 3201 N N . PHE A 1 221 ? 5.501 4.707 7.245 1.00 6.23 220 PHE A N 1
ATOM 3202 C CA . PHE A 1 221 ? 6.606 4.939 6.326 1.00 6.56 220 PHE A CA 1
ATOM 3203 C C . PHE A 1 221 ? 7.192 3.616 5.858 1.00 6.74 220 PHE A C 1
ATOM 3204 O O . PHE A 1 221 ? 7.183 2.611 6.579 1.00 6.82 220 PHE A O 1
ATOM 3221 N N . TYR A 1 222 ? 7.749 3.671 4.649 1.00 7.04 221 TYR A N 1
ATOM 3222 C CA . TYR A 1 222 ? 8.424 2.546 4.007 1.00 7.45 221 TYR A CA 1
ATOM 3223 C C . TYR A 1 222 ? 9.723 3.137 3.477 1.00 7.93 221 TYR A C 1
ATOM 3224 O O . TYR A 1 222 ? 9.679 3.917 2.505 1.00 8.46 221 TYR A O 1
ATOM 3242 N N . PRO A 1 223 ? 10.871 2.841 4.100 1.00 7.91 222 PRO A N 1
ATOM 3243 C CA . PRO A 1 223 ? 12.099 3.637 3.877 1.00 8.51 222 PRO A CA 1
ATOM 3244 C C . PRO A 1 223 ? 12.738 3.477 2.511 1.00 8.78 222 PRO A C 1
ATOM 3245 O O . PRO A 1 223 ? 13.614 4.282 2.164 1.00 10.07 222 PRO A O 1
ATOM 3256 N N . GLY A 1 224 ? 12.354 2.474 1.726 1.00 8.73 223 GLY A N 1
ATOM 3257 C CA . GLY A 1 224 ? 12.779 2.449 0.336 1.00 9.64 223 GLY A CA 1
ATOM 3258 C C . GLY A 1 224 ? 12.160 3.554 -0.491 1.00 10.61 223 GLY A C 1
ATOM 3259 O O . GLY A 1 224 ? 12.684 3.898 -1.555 1.00 12.42 223 GLY A O 1
ATOM 3263 N N . THR A 1 225 ? 11.064 4.122 -0.006 1.00 9.81 224 THR A N 1
ATOM 3264 C CA . THR A 1 225 ? 10.312 5.182 -0.659 1.00 10.18 224 THR A CA 1
ATOM 3265 C C . THR A 1 225 ? 10.349 6.495 0.104 1.00 10.42 224 THR A C 1
ATOM 3266 O O . THR A 1 225 ? 10.480 7.561 -0.503 1.00 12.45 224 THR A O 1
ATOM 3277 N N . HIS A 1 226 ? 10.237 6.430 1.425 1.00 9.67 225 HIS A N 1
ATOM 3278 C CA . HIS A 1 226 ? 10.031 7.600 2.271 1.00 9.71 225 HIS A CA 1
ATOM 3279 C C . HIS A 1 226 ? 11.281 7.870 3.090 1.00 9.62 225 HIS A C 1
ATOM 3280 O O . HIS A 1 226 ? 11.718 7.014 3.866 1.00 10.40 225 HIS A O 1
ATOM 3294 N N . LYS A 1 227 ? 11.840 9.063 2.925 1.00 10.20 226 LYS A N 1
ATOM 3295 C CA . LYS A 1 227 ? 13.109 9.416 3.541 1.00 10.31 226 LYS A CA 1
ATOM 3296 C C . LYS A 1 227 ? 12.986 10.743 4.284 1.00 9.87 226 LYS A C 1
ATOM 3297 O O . LYS A 1 227 ? 12.018 10.941 5.023 1.00 9.88 226 LYS A O 1
ATOM 3316 N N . GLN A 1 228 ? 13.943 11.656 4.126 1.00 10.17 227 GLN A N 1
ATOM 3317 C CA . GLN A 1 228 ? 13.947 12.836 4.987 1.00 10.80 227 GLN A CA 1
ATOM 3318 C C . GLN A 1 228 ? 12.709 13.706 4.789 1.00 10.16 227 GLN A C 1
ATOM 3319 O O . GLN A 1 228 ? 12.261 14.352 5.738 1.00 10.35 227 GLN A O 1
ATOM 3333 N N . GLU A 1 229 ? 12.136 13.740 3.583 1.00 10.66 228 GLU A N 1
ATOM 3334 C CA . GLU A 1 229 ? 10.957 14.575 3.362 1.00 10.64 228 GLU A CA 1
ATOM 3335 C C . GLU A 1 229 ? 9.798 14.173 4.276 1.00 9.39 228 GLU A C 1
ATOM 3336 O O . GLU A 1 229 ? 9.058 15.036 4.768 1.00 9.84 228 GLU A O 1
ATOM 3348 N N . LEU A 1 230 ? 9.613 12.874 4.513 1.00 8.79 229 LEU A N 1
ATOM 3349 C CA . LEU A 1 230 ? 8.535 12.453 5.402 1.00 8.31 229 LEU A CA 1
ATOM 3350 C C . LEU A 1 230 ? 8.904 12.650 6.875 1.00 8.43 229 LEU A C 1
ATOM 3351 O O . LEU A 1 230 ? 8.020 12.948 7.690 1.00 8.52 229 LEU A O 1
ATOM 3367 N N . ARG A 1 231 ? 10.189 12.521 7.239 1.00 8.61 230 ARG A N 1
ATOM 3368 C CA . ARG A 1 231 ? 10.601 12.924 8.580 1.00 8.96 230 ARG A CA 1
ATOM 3369 C C . ARG A 1 231 ? 10.337 14.406 8.804 1.00 9.13 230 ARG A C 1
ATOM 3370 O O . ARG A 1 231 ? 9.926 14.810 9.895 1.00 9.83 230 ARG A O 1
ATOM 3391 N N . ASN A 1 232 ? 10.532 15.233 7.772 1.00 9.02 231 ASN A N 1
ATOM 3392 C CA . ASN A 1 232 ? 10.257 16.659 7.913 1.00 9.58 231 ASN A CA 1
ATOM 3393 C C . ASN A 1 232 ? 8.769 16.921 8.112 1.00 9.43 231 ASN A C 1
ATOM 3394 O O . ASN A 1 232 ? 8.387 17.791 8.908 1.00 9.56 231 ASN A O 1
ATOM 3405 N N . GLU A 1 233 ? 7.914 16.185 7.391 1.00 8.97 232 GLU A N 1
ATOM 3406 C CA . GLU A 1 233 ? 6.471 16.272 7.605 1.00 8.69 232 GLU A CA 1
ATOM 3407 C C . GLU A 1 233 ? 6.125 15.924 9.048 1.00 8.39 232 GLU A C 1
ATOM 3408 O O . GLU A 1 233 ? 5.346 16.626 9.706 1.00 8.35 232 GLU A O 1
ATOM 3420 N N . ALA A 1 234 ? 6.687 14.827 9.556 1.00 7.72 233 ALA A N 1
ATOM 3421 C CA . ALA A 1 234 ? 6.431 14.431 10.936 1.00 7.78 233 ALA A CA 1
ATOM 3422 C C . ALA A 1 234 ? 6.869 15.513 11.916 1.00 7.97 233 ALA A C 1
ATOM 3423 O O . ALA A 1 234 ? 6.131 15.855 12.846 1.00 8.17 233 ALA A O 1
ATOM 3430 N N . GLN A 1 235 ? 8.066 16.074 11.717 1.00 8.39 234 GLN A N 1
ATOM 3431 C CA . GLN A 1 235 ? 8.557 17.114 12.623 1.00 8.77 234 GLN A CA 1
ATOM 3432 C C . GLN A 1 235 ? 7.637 18.330 12.626 1.00 8.84 234 GLN A C 1
ATOM 3433 O O . GLN A 1 235 ? 7.372 18.918 13.682 1.00 9.61 234 GLN A O 1
ATOM 3447 N N . LYS A 1 236 ? 7.137 18.718 11.450 1.00 8.71 235 LYS A N 1
ATOM 3448 C CA . LYS A 1 236 ? 6.221 19.851 11.377 1.00 9.39 235 LYS A CA 1
ATOM 3449 C C . LYS A 1 236 ? 4.932 19.578 12.146 1.00 8.99 235 LYS A C 1
ATOM 3450 O O . LYS A 1 236 ? 4.383 20.477 12.786 1.00 10.17 235 LYS A O 1
ATOM 3469 N N . ALA A 1 237 ? 4.434 18.344 12.107 1.00 8.06 236 ALA A N 1
ATOM 3470 C CA . ALA A 1 237 ? 3.258 18.006 12.905 1.00 8.22 236 ALA A CA 1
ATOM 3471 C C . ALA A 1 237 ? 3.558 18.084 14.402 1.00 8.10 236 ALA A C 1
ATOM 3472 O O . ALA A 1 237 ? 2.729 18.568 15.182 1.00 9.13 236 ALA A O 1
ATOM 3479 N N . LEU A 1 238 ? 4.733 17.605 14.825 1.00 8.39 237 LEU A N 1
ATOM 3480 C CA . LEU A 1 238 ? 5.120 17.729 16.226 1.00 8.66 237 LEU A CA 1
ATOM 3481 C C . LEU A 1 238 ? 5.204 19.193 16.637 1.00 9.55 237 LEU A C 1
ATOM 3482 O O . LEU A 1 238 ? 4.790 19.564 17.749 1.00 10.31 237 LEU A O 1
ATOM 3498 N N . ASP A 1 239 ? 5.728 20.045 15.745 1.00 9.57 238 ASP A N 1
ATOM 3499 C CA . ASP A 1 239 ? 5.819 21.474 16.037 1.00 10.36 238 ASP A CA 1
ATOM 3500 C C . ASP A 1 239 ? 4.450 22.071 16.321 1.00 11.22 238 ASP A C 1
ATOM 3501 O O . ASP A 1 239 ? 4.332 23.067 17.051 1.00 12.54 238 ASP A O 1
ATOM 3510 N N . MET A 1 240 ? 3.418 21.516 15.703 1.00 12.26 239 MET A N 1
ATOM 3511 C CA . MET A 1 240 ? 2.055 21.999 15.822 1.00 14.79 239 MET A CA 1
ATOM 3512 C C . MET A 1 240 ? 1.335 21.379 17.016 1.00 15.78 239 MET A C 1
ATOM 3513 O O . MET A 1 240 ? 0.177 21.731 17.277 1.00 18.19 239 MET A O 1
ATOM 3527 N N . GLY A 1 241 ? 1.984 20.452 17.729 1.00 15.32 240 GLY A N 1
ATOM 3528 C CA . GLY A 1 241 ? 1.548 20.020 19.047 1.00 16.06 240 GLY A CA 1
ATOM 3529 C C . GLY A 1 241 ? 0.871 18.669 19.164 1.00 14.99 240 GLY A C 1
ATOM 3530 O O . GLY A 1 241 ? 0.394 18.337 20.260 1.00 17.57 240 GLY A O 1
ATOM 3534 N N . ILE A 1 242 ? 0.809 17.873 18.092 1.00 12.44 241 ILE A N 1
ATOM 3535 C CA . ILE A 1 242 ? 0.144 16.572 18.171 1.00 11.17 241 ILE A CA 1
ATOM 3536 C C . ILE A 1 242 ? 1.147 15.457 18.458 1.00 9.92 241 ILE A C 1
ATOM 3537 O O . ILE A 1 242 ? 2.365 15.637 18.337 1.00 11.63 241 ILE A O 1
ATOM 3553 N N . ALA A 1 243 ? 0.624 14.296 18.841 1.00 8.24 242 ALA A N 1
ATOM 3554 C CA . ALA A 1 243 ? 1.411 13.102 19.100 1.00 8.39 242 ALA A CA 1
ATOM 3555 C C . ALA A 1 243 ? 1.181 12.089 17.988 1.00 7.38 242 ALA A C 1
ATOM 3556 O O . ALA A 1 243 ? 0.040 11.847 17.575 1.00 8.32 242 ALA A O 1
ATOM 3563 N N . LEU A 1 244 ? 2.267 11.494 17.513 1.00 6.79 243 LEU A N 1
ATOM 3564 C CA . LEU A 1 244 ? 2.250 10.532 16.421 1.00 6.30 243 LEU A CA 1
ATOM 3565 C C . LEU A 1 244 ? 2.528 9.131 16.950 1.00 6.51 243 LEU A C 1
ATOM 3566 O O . LEU A 1 244 ? 3.252 8.954 17.935 1.00 7.09 243 LEU A O 1
ATOM 3582 N N . PHE A 1 245 ? 1.987 8.129 16.255 1.00 6.66 244 PHE A N 1
ATOM 3583 C CA . PHE A 1 245 ? 2.261 6.719 16.533 1.00 6.32 244 PHE A CA 1
ATOM 3584 C C . PHE A 1 245 ? 2.494 6.037 15.188 1.00 5.92 244 PHE A C 1
ATOM 3585 O O . PHE A 1 245 ? 1.635 6.104 14.300 1.00 6.13 244 PHE A O 1
ATOM 3602 N N . VAL A 1 246 ? 3.659 5.411 15.020 1.00 5.81 245 VAL A N 1
ATOM 3603 C CA . VAL A 1 246 ? 3.946 4.655 13.805 1.00 5.78 245 VAL A CA 1
ATOM 3604 C C . VAL A 1 246 ? 3.343 3.263 13.981 1.00 6.06 245 VAL A C 1
ATOM 3605 O O . VAL A 1 246 ? 4.003 2.314 14.423 1.00 6.49 245 VAL A O 1
ATOM 3618 N N . THR A 1 247 ? 2.057 3.123 13.646 1.00 5.70 246 THR A N 1
ATOM 3619 C CA . THR A 1 247 ? 1.422 1.825 13.818 1.00 5.88 246 THR A CA 1
ATOM 3620 C C . THR A 1 247 ? 1.852 0.836 12.756 1.00 5.77 246 THR A C 1
ATOM 3621 O O . THR A 1 247 ? 1.572 -0.356 12.908 1.00 6.53 246 THR A O 1
ATOM 3632 N N . GLU A 1 248 ? 2.521 1.299 11.700 1.00 5.67 247 GLU A N 1
ATOM 3633 C CA . GLU A 1 248 ? 3.018 0.410 10.662 1.00 5.81 247 GLU A CA 1
ATOM 3634 C C . GLU A 1 248 ? 4.205 1.061 9.969 1.00 5.68 247 GLU A C 1
ATOM 3635 O O . GLU A 1 248 ? 4.122 2.222 9.534 1.00 6.48 247 GLU A O 1
ATOM 3647 N N . TYR A 1 249 ? 5.290 0.305 9.818 1.00 5.45 248 TYR A N 1
ATOM 3648 C CA . TYR A 1 249 ? 6.388 0.725 8.955 1.00 5.71 248 TYR A CA 1
ATOM 3649 C C . TYR A 1 249 ? 7.007 -0.525 8.355 1.00 5.72 248 TYR A C 1
ATOM 3650 O O . TYR A 1 249 ? 6.937 -1.614 8.926 1.00 6.38 248 TYR A O 1
ATOM 3668 N N . GLY A 1 250 ? 7.650 -0.358 7.206 1.00 6.83 249 GLY A N 1
ATOM 3669 C CA . GLY A 1 250 ? 8.422 -1.412 6.595 1.00 7.37 249 GLY A CA 1
ATOM 3670 C C . GLY A 1 250 ? 9.917 -1.124 6.606 1.00 7.50 249 GLY A C 1
ATOM 3671 O O . GLY A 1 250 ? 10.386 -0.107 7.105 1.00 7.67 249 GLY A O 1
ATOM 3675 N N . THR A 1 251 ? 10.662 -2.054 6.013 1.00 7.64 250 THR A N 1
ATOM 3676 C CA . THR A 1 251 ? 12.099 -1.893 5.801 1.00 7.78 250 THR A CA 1
ATOM 3677 C C . THR A 1 251 ? 12.444 -1.708 4.324 1.00 8.45 250 THR A C 1
ATOM 3678 O O . THR A 1 251 ? 13.630 -1.673 3.972 1.00 9.40 250 THR A O 1
ATOM 3689 N N . CYS A 1 252 ? 11.445 -1.593 3.456 1.00 8.13 251 CYS A N 1
ATOM 3690 C CA . CYS A 1 252 ? 11.633 -1.714 2.017 1.00 8.90 251 CYS A CA 1
ATOM 3691 C C . CYS A 1 252 ? 10.816 -0.624 1.335 1.00 9.25 251 CYS A C 1
ATOM 3692 O O . CYS A 1 252 ? 10.370 0.345 1.960 1.00 9.67 251 CYS A O 1
ATOM 3700 N N . ASP A 1 253 ? 10.594 -0.753 0.034 1.00 11.04 252 ASP A N 1
ATOM 3701 C CA . ASP A 1 253 ? 9.759 0.292 -0.538 1.00 13.27 252 ASP A CA 1
ATOM 3702 C C . ASP A 1 253 ? 8.271 0.047 -0.227 1.00 11.03 252 ASP A C 1
ATOM 3703 O O . ASP A 1 253 ? 7.856 -0.980 0.334 1.00 11.47 252 ASP A O 1
ATOM 3712 N N . ALA A 1 254 ? 7.471 1.054 -0.556 1.00 11.06 253 ALA A N 1
ATOM 3713 C CA . ALA A 1 254 ? 6.093 1.125 -0.094 1.00 11.91 253 ALA A CA 1
ATOM 3714 C C . ALA A 1 254 ? 5.209 0.037 -0.674 1.00 12.93 253 ALA A C 1
ATOM 3715 O O . ALA A 1 254 ? 4.121 -0.194 -0.142 1.00 14.32 253 ALA A O 1
ATOM 3722 N N . SER A 1 255 ? 5.638 -0.636 -1.740 1.00 13.92 254 SER A N 1
ATOM 3723 C CA . SER A 1 255 ? 4.861 -1.746 -2.269 1.00 15.93 254 SER A CA 1
ATOM 3724 C C . SER A 1 255 ? 4.954 -2.994 -1.406 1.00 16.40 254 SER A C 1
ATOM 3725 O O . SER A 1 255 ? 4.178 -3.929 -1.624 1.00 17.92 254 SER A O 1
ATOM 3733 N N . GLY A 1 256 ? 5.880 -3.041 -0.452 1.00 14.68 255 GLY A N 1
ATOM 3734 C CA . GLY A 1 256 ? 6.111 -4.235 0.332 1.00 14.43 255 GLY A CA 1
ATOM 3735 C C . GLY A 1 256 ? 7.103 -5.204 -0.273 1.00 13.79 255 GLY A C 1
ATOM 3736 O O . GLY A 1 256 ? 7.392 -6.239 0.339 1.00 13.20 255 GLY A O 1
ATOM 3740 N N . ASN A 1 257 ? 7.638 -4.907 -1.453 1.00 14.08 256 ASN A N 1
ATOM 3741 C CA . ASN A 1 257 ? 8.563 -5.810 -2.126 1.00 14.59 256 ASN A CA 1
ATOM 3742 C C . ASN A 1 257 ? 9.588 -4.965 -2.863 1.00 15.54 256 ASN A C 1
ATOM 3743 O O . ASN A 1 257 ? 9.219 -4.018 -3.561 1.00 16.67 256 ASN A O 1
ATOM 3754 N N . GLY A 1 258 ? 10.859 -5.275 -2.662 1.00 15.26 257 GLY A N 1
ATOM 3755 C CA . GLY A 1 258 ? 11.949 -4.585 -3.320 1.00 14.76 257 GLY A CA 1
ATOM 3756 C C . GLY A 1 258 ? 12.545 -3.458 -2.482 1.00 13.83 257 GLY A C 1
ATOM 3757 O O . GLY A 1 258 ? 11.922 -2.913 -1.569 1.00 13.28 257 GLY A O 1
ATOM 3761 N N A ASN A 1 259 ? 13.795 -3.139 -2.807 0.45 14.49 258 ASN A N 1
ATOM 3762 N N B ASN A 1 259 ? 13.781 -3.080 -2.817 0.55 14.55 258 ASN A N 1
ATOM 3763 C CA A ASN A 1 259 ? 14.512 -2.006 -2.233 0.45 14.81 258 ASN A CA 1
ATOM 3764 C CA B ASN A 1 259 ? 14.450 -1.925 -2.197 0.55 14.79 258 ASN A CA 1
ATOM 3765 C C A ASN A 1 259 ? 14.590 -2.089 -0.708 0.45 13.48 258 ASN A C 1
ATOM 3766 C C B ASN A 1 259 ? 14.576 -2.075 -0.675 0.55 13.30 258 ASN A C 1
ATOM 3767 O O A ASN A 1 259 ? 14.274 -1.139 0.012 0.45 13.30 258 ASN A O 1
ATOM 3768 O O B ASN A 1 259 ? 14.279 -1.148 0.084 0.55 12.96 258 ASN A O 1
ATOM 3789 N N . PHE A 1 260 ? 15.029 -3.244 -0.223 1.00 12.81 259 PHE A N 1
ATOM 3790 C CA . PHE A 1 260 ? 15.372 -3.401 1.188 1.00 11.58 259 PHE A CA 1
ATOM 3791 C C . PHE A 1 260 ? 16.401 -2.340 1.557 1.00 10.68 259 PHE A C 1
ATOM 3792 O O . PHE A 1 260 ? 17.432 -2.200 0.891 1.00 11.59 259 PHE A O 1
ATOM 3809 N N . SER A 1 261 ? 16.115 -1.581 2.616 1.00 9.41 260 SER A N 1
ATOM 3810 C CA . SER A 1 261 ? 16.839 -0.345 2.921 1.00 9.80 260 SER A CA 1
ATOM 3811 C C . SER A 1 261 ? 17.244 -0.296 4.389 1.00 9.62 260 SER A C 1
ATOM 3812 O O . SER A 1 261 ? 16.712 0.508 5.166 1.00 9.48 260 SER A O 1
ATOM 3820 N N . PRO A 1 262 ? 18.205 -1.126 4.802 1.00 9.49 261 PRO A N 1
ATOM 3821 C CA . PRO A 1 262 ? 18.581 -1.136 6.227 1.00 9.98 261 PRO A CA 1
ATOM 3822 C C . PRO A 1 262 ? 19.155 0.172 6.744 1.00 8.88 261 PRO A C 1
ATOM 3823 O O . PRO A 1 262 ? 18.833 0.571 7.868 1.00 8.89 261 PRO A O 1
ATOM 3834 N N . GLU A 1 263 ? 20.010 0.851 5.977 1.00 9.20 262 GLU A N 1
ATOM 3835 C CA . GLU A 1 263 ? 20.575 2.103 6.474 1.00 9.97 262 GLU A CA 1
ATOM 3836 C C . GLU A 1 263 ? 19.502 3.181 6.616 1.00 9.01 262 GLU A C 1
ATOM 3837 O O . GLU A 1 263 ? 19.484 3.916 7.616 1.00 9.39 262 GLU A O 1
ATOM 3849 N N . GLU A 1 264 ? 18.577 3.273 5.660 1.00 8.91 263 GLU A N 1
ATOM 3850 C CA . GLU A 1 264 ? 17.519 4.269 5.801 1.00 8.65 263 GLU A CA 1
ATOM 3851 C C . GLU A 1 264 ? 16.581 3.913 6.948 1.00 8.31 263 GLU A C 1
ATOM 3852 O O . GLU A 1 264 ? 16.104 4.806 7.657 1.00 8.23 263 GLU A O 1
ATOM 3864 N N . THR A 1 265 ? 16.317 2.616 7.156 1.00 7.70 264 THR A N 1
ATOM 3865 C CA . THR A 1 265 ? 15.517 2.216 8.311 1.00 7.57 264 THR A CA 1
ATOM 3866 C C . THR A 1 265 ? 16.161 2.715 9.602 1.00 7.45 264 THR A C 1
ATOM 3867 O O . THR A 1 265 ? 15.472 3.225 10.493 1.00 7.67 264 THR A O 1
ATOM 3878 N N . ALA A 1 266 ? 17.491 2.608 9.702 1.00 7.61 265 ALA A N 1
ATOM 3879 C CA . ALA A 1 266 ? 18.191 3.076 10.895 1.00 8.13 265 ALA A CA 1
ATOM 3880 C C . ALA A 1 266 ? 18.056 4.586 11.084 1.00 7.77 265 ALA A C 1
ATOM 3881 O O . ALA A 1 266 ? 17.982 5.059 12.220 1.00 8.57 265 ALA A O 1
ATOM 3888 N N . LEU A 1 267 ? 18.038 5.364 9.992 1.00 8.30 266 LEU A N 1
ATOM 3889 C CA . LEU A 1 267 ? 17.797 6.801 10.126 1.00 8.97 266 LEU A CA 1
ATOM 3890 C C . LEU A 1 267 ? 16.408 7.067 10.683 1.00 8.58 266 LEU A C 1
ATOM 3891 O O . LEU A 1 267 ? 16.221 7.992 11.487 1.00 9.30 266 LEU A O 1
ATOM 3907 N N . TRP A 1 268 ? 15.424 6.264 10.278 1.00 7.29 267 TRP A N 1
ATOM 3908 C CA . TRP A 1 268 ? 14.101 6.384 10.865 1.00 7.23 267 TRP A CA 1
ATOM 3909 C C . TRP A 1 268 ? 14.108 6.006 12.342 1.00 7.40 267 TRP A C 1
ATOM 3910 O O . TRP A 1 268 ? 13.501 6.706 13.156 1.00 7.66 267 TRP A O 1
ATOM 3931 N N . TYR A 1 269 ? 14.754 4.888 12.709 1.00 7.43 268 TYR A 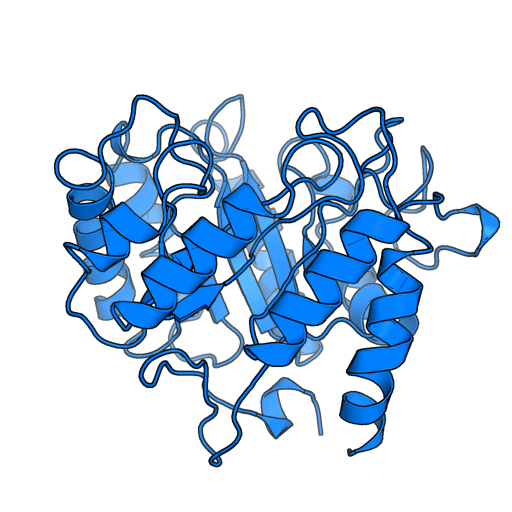N 1
ATOM 3932 C CA . TYR A 1 269 ? 14.814 4.530 14.125 1.00 7.84 268 TYR A CA 1
ATOM 3933 C C . TYR A 1 269 ? 15.424 5.658 14.952 1.00 8.06 268 TYR A C 1
ATOM 3934 O O . TYR A 1 269 ? 14.965 5.939 16.065 1.00 8.81 268 TYR A O 1
ATOM 3952 N N . GLU A 1 270 ? 16.473 6.302 14.429 1.00 8.65 269 GLU A N 1
ATOM 3953 C CA . GLU A 1 270 ? 17.106 7.406 15.148 1.00 9.52 269 GLU A CA 1
ATOM 3954 C C . GLU A 1 270 ? 16.103 8.526 15.411 1.00 8.81 269 GLU A C 1
ATOM 3955 O O . GLU A 1 270 ? 16.004 9.049 16.527 1.00 9.78 269 GLU A O 1
ATOM 3967 N N . PHE A 1 271 ? 15.343 8.899 14.384 1.00 8.15 270 PHE A N 1
ATOM 3968 C CA . PHE A 1 271 ? 14.331 9.946 14.517 1.00 8.34 270 PHE A CA 1
ATOM 3969 C C . PHE A 1 271 ? 13.231 9.546 15.495 1.00 7.48 270 PHE A C 1
ATOM 3970 O O . PHE A 1 271 ? 12.841 10.329 16.370 1.00 8.30 270 PHE A O 1
ATOM 3987 N N . LEU A 1 272 ? 12.711 8.326 15.351 1.00 7.52 271 LEU A N 1
ATOM 3988 C CA . LEU A 1 272 ? 11.615 7.891 16.207 1.00 7.52 271 LEU A CA 1
ATOM 3989 C C . LEU A 1 272 ? 12.052 7.826 17.664 1.00 7.56 271 LEU A C 1
ATOM 3990 O O . LEU A 1 272 ? 11.322 8.266 18.560 1.00 7.70 271 LEU A O 1
ATOM 4006 N N . ASP A 1 273 ? 13.254 7.311 17.923 1.00 8.01 272 ASP A N 1
ATOM 4007 C CA . ASP A 1 273 ? 13.744 7.254 19.296 1.00 8.53 272 ASP A CA 1
ATOM 4008 C C . ASP A 1 273 ? 13.971 8.653 19.858 1.00 8.80 272 ASP A C 1
ATOM 4009 O O . ASP A 1 273 ? 13.708 8.899 21.041 1.00 9.83 272 ASP A O 1
ATOM 4018 N N . ALA A 1 274 ? 14.468 9.578 19.031 1.00 9.31 273 ALA A N 1
ATOM 4019 C CA . ALA A 1 274 ? 14.707 10.937 19.508 1.00 10.66 273 ALA A CA 1
ATOM 4020 C C . ALA A 1 274 ? 13.424 11.591 20.000 1.00 10.16 273 ALA A C 1
ATOM 4021 O O . ALA A 1 274 ? 13.466 12.428 20.911 1.00 12.39 273 ALA A O 1
ATOM 4028 N N . HIS A 1 275 ? 12.287 11.226 19.409 1.00 8.56 274 HIS A N 1
ATOM 4029 C CA . HIS A 1 275 ? 10.982 11.800 19.721 1.00 8.31 274 HIS A CA 1
ATOM 4030 C C . HIS A 1 275 ? 10.096 10.854 20.518 1.00 8.00 274 HIS A C 1
ATOM 4031 O O . HIS A 1 275 ? 8.927 11.160 20.750 1.00 8.55 274 HIS A O 1
ATOM 4045 N N . LYS A 1 276 ? 10.636 9.717 20.948 1.00 7.81 275 LYS A N 1
ATOM 4046 C CA . LYS A 1 276 ? 9.895 8.736 21.734 1.00 8.26 275 LYS A CA 1
ATOM 4047 C C . LYS A 1 276 ? 8.587 8.328 21.047 1.00 7.86 275 LYS A C 1
ATOM 4048 O O . LYS A 1 276 ? 7.542 8.178 21.692 1.00 8.87 275 LYS A O 1
ATOM 4067 N N . ILE A 1 277 ? 8.665 8.092 19.738 1.00 7.12 276 ILE A N 1
ATOM 4068 C CA . ILE A 1 277 ? 7.518 7.672 18.933 1.00 6.85 276 ILE A CA 1
ATOM 4069 C C . ILE A 1 277 ? 7.493 6.149 18.857 1.00 6.48 276 ILE A C 1
ATOM 4070 O O . ILE A 1 277 ? 8.483 5.512 18.475 1.00 7.27 276 ILE A O 1
ATOM 4086 N N . SER A 1 278 ? 6.353 5.562 19.221 1.00 6.15 277 SER A N 1
ATOM 4087 C CA . SER A 1 278 ? 6.197 4.117 19.188 1.00 6.09 277 SER A CA 1
ATOM 4088 C C . SER A 1 278 ? 6.114 3.615 17.747 1.00 6.11 277 SER A C 1
ATOM 4089 O O . SER A 1 278 ? 5.647 4.323 16.845 1.00 6.27 277 SER A O 1
ATOM 4097 N N . TYR A 1 279 ? 6.536 2.361 17.543 1.00 6.12 278 TYR A N 1
ATOM 4098 C CA . TYR A 1 279 ? 6.592 1.820 16.189 1.00 5.94 278 TYR A CA 1
ATOM 4099 C C . TYR A 1 279 ? 6.350 0.314 16.122 1.00 6.13 278 TYR A C 1
ATOM 4100 O O . TYR A 1 279 ? 6.783 -0.440 16.994 1.00 7.13 278 TYR A O 1
ATOM 4118 N N A CYS A 1 280 ? 5.606 -0.117 15.093 0.72 5.91 279 CYS A N 1
ATOM 4119 N N B CYS A 1 280 ? 5.802 -0.110 14.985 0.28 6.44 279 CYS A N 1
ATOM 4120 C CA A CYS A 1 280 ? 5.333 -1.532 14.830 0.72 5.90 279 CYS A CA 1
ATOM 4121 C CA B CYS A 1 280 ? 5.306 -1.466 14.789 0.28 6.94 279 CYS A CA 1
ATOM 4122 C C A CYS A 1 280 ? 5.644 -1.861 13.378 0.72 5.88 279 CYS A C 1
ATOM 4123 C C B CYS A 1 280 ? 5.594 -1.880 13.351 0.28 6.24 279 CYS A C 1
ATOM 4124 O O A CYS A 1 280 ? 5.195 -1.150 12.475 0.72 5.92 279 CYS A O 1
ATOM 4125 O O B CYS A 1 280 ? 5.109 -1.230 12.420 0.28 6.23 279 CYS A O 1
ATOM 4140 N N . ASN A 1 281 ? 6.367 -2.955 13.156 1.00 5.85 280 ASN A N 1
ATOM 4141 C CA . ASN A 1 281 ? 6.795 -3.353 11.817 1.00 5.66 280 ASN A CA 1
ATOM 4142 C C . ASN A 1 281 ? 5.778 -4.244 11.113 1.00 5.62 280 ASN A C 1
ATOM 4143 O O . ASN A 1 281 ? 5.190 -5.153 11.710 1.00 6.22 280 ASN A O 1
ATOM 4154 N N . TRP A 1 282 ? 5.621 -3.996 9.816 1.00 5.92 281 TRP A N 1
ATOM 4155 C CA . TRP A 1 282 ? 4.833 -4.820 8.905 1.00 6.30 281 TRP A CA 1
ATOM 4156 C C . TRP A 1 282 ? 5.776 -5.787 8.196 1.00 6.60 281 TRP A C 1
ATOM 4157 O O . TRP A 1 282 ? 6.653 -5.322 7.447 1.00 7.74 281 TRP A O 1
ATOM 4178 N N . SER A 1 283 ? 5.640 -7.104 8.380 1.00 6.54 282 SER A N 1
ATOM 4179 C CA . SER A 1 283 ? 4.637 -7.752 9.216 1.00 7.14 282 SER A CA 1
ATOM 4180 C C . SER A 1 283 ? 5.022 -9.198 9.494 1.00 6.73 282 SER A C 1
ATOM 4181 O O . SER A 1 283 ? 5.883 -9.777 8.824 1.00 7.27 282 SER A O 1
ATOM 4189 N N . ILE A 1 284 ? 4.312 -9.790 10.455 1.00 6.91 283 ILE A N 1
ATOM 4190 C CA . ILE A 1 284 ? 4.279 -11.238 10.635 1.00 7.33 283 ILE A CA 1
ATOM 4191 C C . ILE A 1 284 ? 3.373 -11.819 9.547 1.00 8.03 283 ILE A C 1
ATOM 4192 O O . ILE A 1 284 ? 2.146 -11.835 9.648 1.00 8.89 283 ILE A O 1
ATOM 4208 N N . ALA A 1 285 ? 4.009 -12.267 8.474 1.00 8.59 284 ALA A N 1
ATOM 4209 C CA . ALA A 1 285 ? 3.373 -12.892 7.330 1.00 9.09 284 ALA A CA 1
ATOM 4210 C C . ALA A 1 285 ? 4.445 -13.728 6.678 1.00 9.04 284 ALA A C 1
ATOM 4211 O O . ALA A 1 285 ? 5.629 -13.407 6.783 1.00 9.17 284 ALA A O 1
ATOM 4218 N N . ASP A 1 286 ? 4.026 -14.788 5.991 1.00 9.14 285 ASP A N 1
ATOM 4219 C CA . ASP A 1 286 ? 4.961 -15.655 5.286 1.00 9.55 285 ASP A CA 1
ATOM 4220 C C . ASP A 1 286 ? 4.836 -15.526 3.773 1.00 10.80 285 ASP A C 1
ATOM 4221 O O . ASP A 1 286 ? 5.291 -16.402 3.036 1.00 12.47 285 ASP A O 1
ATOM 4230 N N . LYS A 1 287 ? 4.240 -14.438 3.303 1.00 11.38 286 LYS A N 1
ATOM 4231 C CA . LYS A 1 287 ? 4.186 -14.146 1.879 1.00 13.37 286 LYS A CA 1
ATOM 4232 C C . LYS A 1 287 ? 5.606 -13.935 1.351 1.00 12.75 286 LYS A C 1
ATOM 4233 O O . LYS A 1 287 ? 6.438 -13.335 2.039 1.00 12.82 286 LYS A O 1
ATOM 4252 N N . PRO A 1 288 ? 5.936 -14.438 0.139 1.00 13.32 287 PRO A N 1
ATOM 4253 C CA . PRO A 1 288 ? 7.314 -14.277 -0.385 1.00 14.43 287 PRO A CA 1
ATOM 4254 C C . PRO A 1 288 ? 7.583 -12.887 -0.955 1.00 15.22 287 PRO A C 1
ATOM 4255 O O . PRO A 1 288 ? 7.811 -12.695 -2.163 1.00 18.04 287 PRO A O 1
ATOM 4266 N N . GLU A 1 289 ? 7.580 -11.897 -0.056 1.00 14.23 288 GLU A N 1
ATOM 4267 C CA . GLU A 1 289 ? 7.859 -10.499 -0.369 1.00 13.50 288 GLU A CA 1
ATOM 4268 C C . GLU A 1 289 ? 8.816 -9.945 0.681 1.00 11.25 288 GLU A C 1
ATOM 4269 O O . GLU A 1 289 ? 8.886 -10.448 1.803 1.00 10.35 288 GLU A O 1
ATOM 4281 N N . THR A 1 290 ? 9.525 -8.867 0.324 1.00 10.93 289 THR A N 1
ATOM 4282 C CA . THR A 1 290 ? 10.574 -8.322 1.188 1.00 11.06 289 THR A CA 1
ATOM 4283 C C . THR A 1 290 ? 10.062 -7.978 2.582 1.00 9.81 289 THR A C 1
ATOM 4284 O O . THR A 1 290 ? 10.786 -8.156 3.570 1.00 10.30 289 THR A O 1
ATOM 4295 N N . ALA A 1 291 ? 8.859 -7.405 2.681 1.00 9.91 290 ALA A N 1
ATOM 4296 C CA . ALA A 1 291 ? 8.381 -6.914 3.973 1.00 9.48 290 ALA A CA 1
ATOM 4297 C C . ALA A 1 291 ? 8.061 -8.031 4.951 1.00 9.05 290 ALA A C 1
ATOM 4298 O O . ALA A 1 291 ? 8.003 -7.772 6.156 1.00 9.62 290 ALA A O 1
ATOM 4305 N N . SER A 1 292 ? 7.818 -9.245 4.476 1.00 8.75 291 SER A N 1
ATOM 4306 C CA . SER A 1 292 ? 7.506 -10.330 5.392 1.00 8.43 291 SER A CA 1
ATOM 4307 C C . SER A 1 292 ? 8.688 -10.591 6.305 1.00 7.74 291 SER A C 1
ATOM 4308 O O . SER A 1 292 ? 9.831 -10.656 5.857 1.00 8.25 291 SER A O 1
ATOM 4316 N N . ALA A 1 293 ? 8.398 -10.787 7.589 1.00 7.69 292 ALA A N 1
ATOM 4317 C CA . ALA A 1 293 ? 9.435 -11.023 8.592 1.00 7.44 292 ALA A CA 1
ATOM 4318 C C . ALA A 1 293 ? 9.911 -12.472 8.641 1.00 7.24 292 ALA A C 1
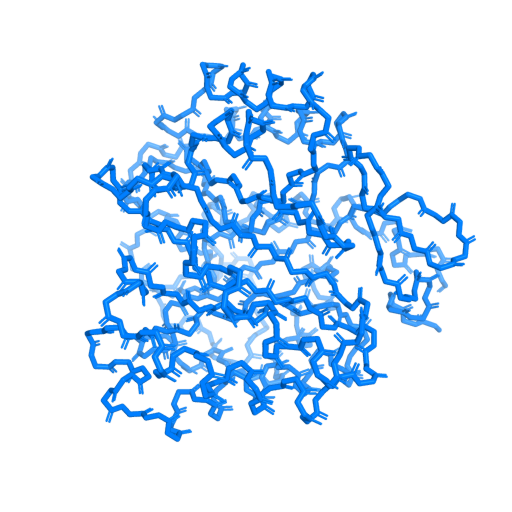ATOM 4319 O O . ALA A 1 293 ? 11.000 -12.746 9.166 1.00 7.91 292 ALA A O 1
ATOM 4326 N N . ILE A 1 294 ? 9.096 -13.404 8.151 1.00 7.55 293 ILE A N 1
ATOM 4327 C CA . ILE A 1 294 ? 9.368 -14.829 8.276 1.00 8.08 293 ILE A CA 1
ATOM 4328 C C . ILE A 1 294 ? 9.209 -15.482 6.903 1.00 7.74 293 ILE A C 1
ATOM 4329 O O . ILE A 1 294 ? 8.514 -14.967 6.027 1.00 8.03 293 ILE A O 1
ATOM 4345 N N . VAL A 1 295 ? 9.892 -16.611 6.713 1.00 8.21 294 VAL A N 1
ATOM 4346 C CA . VAL A 1 295 ? 9.945 -17.288 5.415 1.00 9.06 294 VAL A CA 1
ATOM 4347 C C . VAL A 1 295 ? 8.649 -18.034 5.116 1.00 9.16 294 VAL A C 1
ATOM 4348 O O . VAL A 1 295 ? 7.880 -18.352 6.032 1.00 8.64 294 VAL A O 1
ATOM 4361 N N . PRO A 1 296 ? 8.392 -18.377 3.853 1.00 9.21 295 PRO A N 1
ATOM 4362 C CA . PRO A 1 296 ? 7.202 -19.174 3.525 1.00 9.22 295 PRO A CA 1
ATOM 4363 C C . PRO A 1 296 ? 7.118 -20.434 4.373 1.00 8.53 295 PRO A C 1
ATOM 4364 O O . PRO A 1 296 ? 8.101 -21.151 4.560 1.00 9.04 295 PRO A O 1
ATOM 4375 N N . ALA A 1 297 ? 5.919 -20.680 4.905 1.00 9.16 296 ALA A N 1
ATOM 4376 C CA . ALA A 1 297 ? 5.578 -21.839 5.727 1.00 10.16 296 ALA A CA 1
ATOM 4377 C C . ALA A 1 297 ? 6.137 -21.762 7.145 1.00 9.48 296 ALA A C 1
ATOM 4378 O O . ALA A 1 297 ? 6.040 -22.740 7.890 1.00 10.57 296 ALA A O 1
ATOM 4385 N N . ALA A 1 298 ? 6.697 -20.629 7.557 1.00 9.57 297 ALA A N 1
ATOM 4386 C CA . ALA A 1 298 ? 7.138 -20.505 8.939 1.00 9.27 297 ALA A CA 1
ATOM 4387 C C . ALA A 1 298 ? 5.989 -20.840 9.886 1.00 8.92 297 ALA A C 1
ATOM 4388 O O . ALA A 1 298 ? 4.840 -20.454 9.656 1.00 9.91 297 ALA A O 1
ATOM 4395 N N . SER A 1 299 ? 6.311 -21.550 10.961 1.00 9.51 298 SER A N 1
ATOM 4396 C CA . SER A 1 299 ? 5.301 -22.175 11.806 1.00 9.57 298 SER A CA 1
ATOM 4397 C C . SER A 1 299 ? 4.246 -21.178 12.283 1.00 9.40 298 SER A C 1
ATOM 4398 O O . SER A 1 299 ? 4.592 -20.113 12.818 1.00 9.23 298 SER A O 1
ATOM 4406 N N . PRO A 1 300 ? 2.962 -21.529 12.197 1.00 10.99 299 PRO A N 1
ATOM 4407 C CA . PRO A 1 300 ? 1.927 -20.692 12.815 1.00 11.55 299 PRO A CA 1
ATOM 4408 C C . PRO A 1 300 ? 1.987 -20.651 14.334 1.00 11.98 299 PRO A C 1
ATOM 4409 O O . PRO A 1 300 ? 1.239 -19.871 14.936 1.00 14.22 299 PRO A O 1
ATOM 4420 N N . TYR A 1 301 ? 2.848 -21.443 14.974 1.00 12.26 300 TYR A N 1
ATOM 4421 C CA . TYR A 1 301 ? 2.959 -21.462 16.422 1.00 14.08 300 TYR A CA 1
ATOM 4422 C C . TYR A 1 301 ? 4.140 -20.658 16.930 1.00 12.97 300 TYR A C 1
ATOM 4423 O O . TYR A 1 301 ? 4.402 -20.673 18.129 1.00 14.30 300 TYR A O 1
ATOM 4441 N N . GLY A 1 302 ? 4.853 -19.948 16.064 1.00 10.84 301 GLY A N 1
ATOM 4442 C CA . GLY A 1 302 ? 6.050 -19.258 16.505 1.00 9.88 301 GLY A CA 1
ATOM 4443 C C . GLY A 1 302 ? 7.237 -20.206 16.557 1.00 10.51 301 GLY A C 1
ATOM 4444 O O . GLY A 1 302 ? 7.280 -21.218 15.864 1.00 11.47 301 GLY A O 1
ATOM 4448 N N . GLY A 1 303 ? 8.211 -19.869 17.394 1.00 10.15 302 GLY A N 1
ATOM 4449 C CA . GLY A 1 303 ? 9.406 -20.684 17.516 1.00 10.23 302 GLY A CA 1
ATOM 4450 C C . GLY A 1 303 ? 10.402 -20.529 16.390 1.00 11.44 302 GLY A C 1
ATOM 4451 O O . GLY A 1 303 ? 11.271 -21.391 16.221 1.00 14.11 302 GLY A O 1
ATOM 4455 N N . TRP A 1 304 ? 10.330 -19.437 15.637 1.00 10.59 303 TRP A N 1
ATOM 4456 C CA . TRP A 1 304 ? 11.097 -19.282 14.406 1.00 10.62 303 TRP A CA 1
ATOM 4457 C C . TRP A 1 304 ? 12.585 -19.146 14.702 1.00 10.81 303 TRP A C 1
ATOM 4458 O O . TRP A 1 304 ? 13.011 -18.248 15.442 1.00 12.06 303 TRP A O 1
ATOM 4479 N N . ALA A 1 305 ? 13.372 -20.039 14.116 1.00 10.11 304 ALA A N 1
ATOM 4480 C CA . ALA A 1 305 ? 14.812 -20.024 14.267 1.00 10.18 304 ALA A CA 1
ATOM 4481 C C . ALA A 1 305 ? 15.405 -19.064 13.246 1.00 10.38 304 ALA A C 1
ATOM 4482 O O . ALA A 1 305 ? 14.705 -18.499 12.404 1.00 10.54 304 ALA A O 1
ATOM 4489 N N . ASP A 1 306 ? 16.716 -18.867 13.315 1.00 11.70 305 ASP A N 1
ATOM 4490 C CA . ASP A 1 306 ? 17.344 -17.894 12.430 1.00 13.44 305 ASP A CA 1
ATOM 4491 C C . ASP A 1 306 ? 17.042 -18.184 10.967 1.00 11.83 305 ASP A C 1
ATOM 4492 O O . ASP A 1 306 ? 16.788 -17.255 10.190 1.00 11.90 305 ASP A O 1
ATOM 4501 N N . TYR A 1 307 ? 17.042 -19.462 10.576 1.00 11.28 306 TYR A N 1
ATOM 4502 C CA . TYR A 1 307 ? 16.790 -19.819 9.185 1.00 10.86 306 TYR A CA 1
ATOM 4503 C C . TYR A 1 307 ? 15.342 -19.590 8.767 1.00 10.59 306 TYR A C 1
ATOM 4504 O O . TYR A 1 307 ? 15.031 -19.664 7.568 1.00 11.46 306 TYR A O 1
ATOM 4522 N N . ASP A 1 308 ? 14.454 -19.323 9.715 1.00 9.17 307 ASP A N 1
ATOM 4523 C CA . ASP A 1 308 ? 13.053 -19.048 9.444 1.00 9.35 307 ASP A CA 1
ATOM 4524 C C . ASP A 1 308 ? 12.742 -17.558 9.314 1.00 8.71 307 ASP A C 1
ATOM 4525 O O . ASP A 1 308 ? 11.583 -17.202 9.046 1.00 9.34 307 ASP A O 1
ATOM 4534 N N . LEU A 1 309 ? 13.732 -16.686 9.507 1.00 9.19 308 LEU A N 1
ATOM 4535 C CA . LEU A 1 309 ? 13.557 -15.242 9.420 1.00 9.60 308 LEU A CA 1
ATOM 4536 C C . LEU A 1 309 ? 14.121 -14.724 8.110 1.00 9.45 308 LEU A C 1
ATOM 4537 O O . LEU A 1 309 ? 15.138 -15.214 7.618 1.00 11.21 308 LEU A O 1
ATOM 4553 N N . THR A 1 310 ? 13.474 -13.709 7.565 1.00 8.88 309 THR A N 1
ATOM 4554 C CA . THR A 1 310 ? 13.967 -13.020 6.382 1.00 9.06 309 THR A CA 1
ATOM 4555 C C . THR A 1 310 ? 14.957 -11.939 6.789 1.00 8.45 309 THR A C 1
ATOM 4556 O O . THR A 1 310 ? 15.090 -11.612 7.968 1.00 8.64 309 THR A O 1
ATOM 4567 N N . PRO A 1 311 ? 15.655 -11.330 5.825 1.00 9.10 310 PRO A N 1
ATOM 4568 C CA . PRO A 1 311 ? 16.517 -10.191 6.185 1.00 9.32 310 PRO A CA 1
ATOM 4569 C C . PRO A 1 311 ? 15.757 -9.087 6.899 1.00 8.36 310 PRO A C 1
ATOM 4570 O O . PRO A 1 311 ? 16.270 -8.496 7.861 1.00 8.49 310 PRO A O 1
ATOM 4581 N N . SER A 1 312 ? 14.535 -8.794 6.457 1.00 7.97 311 SER A N 1
ATOM 4582 C CA . SER A 1 312 ? 13.732 -7.778 7.125 1.00 7.62 311 SER A CA 1
ATOM 4583 C C . SER A 1 312 ? 13.403 -8.197 8.556 1.00 7.67 311 SER A C 1
ATOM 4584 O O . SER A 1 312 ? 13.553 -7.407 9.501 1.00 7.60 311 SER A O 1
ATOM 4592 N N . GLY A 1 313 ? 12.962 -9.445 8.733 1.00 7.54 312 GLY A N 1
ATOM 4593 C CA . GLY A 1 313 ? 12.638 -9.917 10.069 1.00 7.26 312 GLY A CA 1
ATOM 4594 C C . GLY A 1 313 ? 13.827 -9.864 11.011 1.00 7.64 312 GLY A C 1
ATOM 4595 O O . GLY A 1 313 ? 13.692 -9.471 12.174 1.00 7.67 312 GLY A O 1
ATOM 4599 N N A LYS A 1 314 ? 15.006 -10.257 10.526 0.48 7.74 313 LYS A N 1
ATOM 4600 N N B LYS A 1 314 ? 15.004 -10.267 10.529 0.52 7.59 313 LYS A N 1
ATOM 4601 C CA A LYS A 1 314 ? 16.199 -10.226 11.368 0.48 8.47 313 LYS A CA 1
ATOM 4602 C CA B LYS A 1 314 ? 16.197 -10.227 11.369 0.52 8.21 313 LYS A CA 1
ATOM 4603 C C A LYS A 1 314 ? 16.534 -8.806 11.793 0.48 7.82 313 LYS A C 1
ATOM 4604 C C B LYS A 1 314 ? 16.515 -8.803 11.798 0.52 7.71 313 LYS A C 1
ATOM 4605 O O A LYS A 1 314 ? 16.889 -8.564 12.952 0.48 8.32 313 LYS A O 1
ATOM 4606 O O B LYS A 1 314 ? 16.845 -8.555 12.963 0.52 8.38 313 LYS A O 1
ATOM 4643 N N . LEU A 1 315 ? 16.445 -7.853 10.864 1.00 7.54 314 LEU A N 1
ATOM 4644 C CA . LEU A 1 315 ? 16.749 -6.463 11.186 1.00 8.04 314 LEU A CA 1
ATOM 4645 C C . LEU A 1 315 ? 15.825 -5.954 12.284 1.00 7.67 314 LEU A C 1
ATOM 4646 O O . LEU A 1 315 ? 16.264 -5.355 13.275 1.00 7.85 314 LEU A O 1
ATOM 4662 N N . VAL A 1 316 ? 14.525 -6.185 12.116 1.00 6.73 315 VAL A N 1
ATOM 4663 C CA . VAL A 1 316 ? 13.534 -5.649 13.040 1.00 6.85 315 VAL A CA 1
ATOM 4664 C C . VAL A 1 316 ? 13.611 -6.348 14.390 1.00 6.41 315 VAL A C 1
ATOM 4665 O O . VAL A 1 316 ? 13.524 -5.704 15.445 1.00 6.98 315 VAL A O 1
ATOM 4678 N N . ARG A 1 317 ? 13.749 -7.679 14.378 1.00 6.46 316 ARG A N 1
ATOM 4679 C CA . ARG A 1 317 ? 13.872 -8.432 15.623 1.00 7.30 316 ARG A CA 1
ATOM 4680 C C . ARG A 1 317 ? 15.115 -8.017 16.394 1.00 7.12 316 ARG A C 1
ATOM 4681 O O . ARG A 1 317 ? 15.079 -7.869 17.626 1.00 7.40 316 ARG A O 1
ATOM 4702 N N . ASP A 1 318 ? 16.228 -7.804 15.696 1.00 7.42 317 ASP A N 1
ATOM 4703 C CA . ASP A 1 318 ? 17.435 -7.376 16.390 1.00 8.35 317 ASP A CA 1
ATOM 4704 C C . ASP A 1 318 ? 17.229 -6.020 17.065 1.00 8.15 317 ASP A C 1
ATOM 4705 O O . ASP A 1 318 ? 17.684 -5.811 18.199 1.00 8.72 317 ASP A O 1
ATOM 4714 N N . ASP A 1 319 ? 16.550 -5.084 16.386 1.00 7.74 318 ASP A N 1
ATOM 4715 C CA . ASP A 1 319 ? 16.268 -3.776 16.983 1.00 8.07 318 ASP A CA 1
ATOM 4716 C C . ASP A 1 319 ? 15.366 -3.909 18.209 1.00 7.68 318 ASP A C 1
ATOM 4717 O O . ASP A 1 319 ? 15.616 -3.277 19.241 1.00 7.81 318 ASP A O 1
ATOM 4726 N N . LEU A 1 320 ? 14.322 -4.739 18.125 1.00 7.33 319 LEU A N 1
ATOM 4727 C CA . LEU A 1 320 ? 13.449 -4.969 19.279 1.00 7.33 319 LEU A CA 1
ATOM 4728 C C . LEU A 1 320 ? 14.217 -5.540 20.464 1.00 7.32 319 LEU A C 1
ATOM 4729 O O . LEU A 1 320 ? 14.042 -5.093 21.605 1.00 7.79 319 LEU A O 1
ATOM 4745 N N . ARG A 1 321 ? 15.036 -6.563 20.225 1.00 7.63 320 ARG A N 1
ATOM 4746 C CA . ARG A 1 321 ? 15.761 -7.193 21.321 1.00 8.10 320 ARG A CA 1
ATOM 4747 C C . ARG A 1 321 ? 16.722 -6.205 21.968 1.00 8.80 320 ARG A C 1
ATOM 4748 O O . ARG A 1 321 ? 16.851 -6.160 23.196 1.00 9.75 320 ARG A O 1
ATOM 4769 N N . LEU A 1 322 ? 17.395 -5.400 21.156 1.00 9.21 321 LEU A N 1
ATOM 4770 C CA . LEU A 1 322 ? 18.357 -4.436 21.657 1.00 10.01 321 LEU A CA 1
ATOM 4771 C C . LEU A 1 322 ? 17.686 -3.355 22.488 1.00 10.08 321 LEU A C 1
ATOM 4772 O O . LEU A 1 322 ? 18.189 -2.987 23.556 1.00 11.62 321 LEU A O 1
ATOM 4788 N N . LYS A 1 323 ? 16.569 -2.816 22.013 1.00 9.20 322 LYS A N 1
ATOM 4789 C CA . LYS A 1 323 ? 15.972 -1.650 22.646 1.00 9.94 322 LYS A CA 1
ATOM 4790 C C . LYS A 1 323 ? 14.950 -1.996 23.706 1.00 8.93 322 LYS A C 1
ATOM 4791 O O . LYS A 1 323 ? 14.857 -1.293 24.719 1.00 10.30 322 LYS A O 1
ATOM 4810 N N . ASN A 1 324 ? 14.169 -3.050 23.494 1.00 7.40 323 ASN A N 1
ATOM 4811 C CA . ASN A 1 324 ? 13.203 -3.443 24.506 1.00 7.60 323 ASN A CA 1
ATOM 4812 C C . ASN A 1 324 ? 13.770 -4.426 25.523 1.00 8.97 323 ASN A C 1
ATOM 4813 O O . ASN A 1 324 ? 13.206 -4.561 26.614 1.00 9.31 323 ASN A O 1
ATOM 4824 N N . GLY A 1 325 ? 14.860 -5.120 25.202 1.00 10.42 324 GLY A N 1
ATOM 4825 C CA . GLY A 1 325 ? 15.461 -6.035 26.146 1.00 11.77 324 GLY A CA 1
ATOM 4826 C C . GLY A 1 325 ? 15.670 -5.424 27.521 1.00 13.17 324 GLY A C 1
ATOM 4827 O O . GLY A 1 325 ? 15.318 -6.024 28.546 1.00 13.64 324 GLY A O 1
ATOM 4831 N N . PRO A 1 326 ? 16.255 -4.222 27.577 1.00 13.73 325 PRO A N 1
ATOM 4832 C CA . PRO A 1 326 ? 16.481 -3.590 28.893 1.00 14.88 325 PRO A CA 1
ATOM 4833 C C . PRO A 1 326 ? 15.200 -3.249 29.642 1.00 14.22 325 PRO A C 1
ATOM 4834 O O . PRO A 1 326 ? 15.200 -3.200 30.880 1.00 14.85 325 PRO A O 1
ATOM 4845 N N . ILE A 1 327 ? 14.103 -3.001 28.927 1.00 12.89 326 ILE A N 1
ATOM 4846 C CA . ILE A 1 327 ? 12.825 -2.760 29.585 1.00 12.62 326 ILE A CA 1
ATOM 4847 C C . ILE A 1 327 ? 12.353 -4.027 30.285 1.00 12.33 326 ILE A C 1
ATOM 4848 O O . ILE A 1 327 ? 11.984 -4.007 31.466 1.00 12.98 326 ILE A O 1
ATOM 4864 N N . PHE A 1 328 ? 12.368 -5.157 29.574 1.00 11.95 327 PHE A N 1
ATOM 4865 C CA . PHE A 1 328 ? 12.050 -6.425 30.224 1.00 12.94 327 PHE A CA 1
ATOM 4866 C C . PHE A 1 328 ? 13.017 -6.717 31.368 1.00 15.29 327 PHE A C 1
ATOM 4867 O O . PHE A 1 328 ? 12.609 -7.211 32.427 1.00 16.31 327 PHE A O 1
ATOM 4884 N N . ASP A 1 329 ? 14.306 -6.430 31.178 1.00 15.58 328 ASP A N 1
ATOM 4885 C CA . ASP A 1 329 ? 15.284 -6.722 32.224 1.00 17.47 328 ASP A CA 1
ATOM 4886 C C . ASP A 1 329 ? 15.077 -5.879 33.480 1.00 18.38 328 ASP A C 1
ATOM 4887 O O . ASP A 1 329 ? 15.495 -6.301 34.562 1.00 18.37 328 ASP A O 1
ATOM 4896 N N . SER A 1 330 ? 14.450 -4.704 33.361 1.00 19.76 329 SER A N 1
ATOM 4897 C CA . SER A 1 330 ? 14.260 -3.813 34.502 1.00 22.00 329 SER A CA 1
ATOM 4898 C C . SER A 1 330 ? 13.341 -4.413 35.546 1.00 24.42 329 SER A C 1
ATOM 4899 O O . SER A 1 330 ? 13.364 -3.975 36.703 1.00 25.23 329 SER A O 1
ATOM 4907 N N . LEU A 1 331 ? 12.530 -5.388 35.164 1.00 25.08 330 LEU A N 1
ATOM 4908 C CA . LEU A 1 331 ? 11.602 -6.023 36.084 1.00 26.95 330 LEU A CA 1
ATOM 4909 C C . LEU A 1 331 ? 12.239 -7.248 36.728 1.00 29.22 330 LEU A C 1
ATOM 4910 O O . LEU A 1 331 ? 12.114 -8.359 36.212 1.00 30.79 330 LEU A O 1
#

Foldseek 3Di:
DALCVVFPAWWDDWQFIHGPVGRGAAFEFAEADACVPFVLLLALLNLLQRCPQLVGQEYELQFEDPDCTCVPPVVVSLVSQVRNVVSCQVRRHAYEDAHNDQACQVPLVSLLVSLLVVLQVCQVPRRYEYERYQFHEQPADPVPGFVVSVVSSVVSSCVRHPGHAYEGADYHRRQQLVNCLVPPDPHIRYAYEHEEEQLDDAVVSLVSVVNSSVSTGYYAHAEYFQAHPVQAHRRHLVRVVVVVVSCVVSSHYHYYDHCDQPPGQRHQFHHPQDSSDPQDPVGGHPRNVSSSVVSCVVSVVVVVVD

Nearest PDB structures (foldseek):
  5ihs-assembly1_A  TM=1.003E+00  e=3.370E-71  Cytophaga hutchinsonii ATCC 33406
  8bqc-assembly1_A  TM=9.788E-01  e=9.997E-45  Cellvibrio japonicus
  6gjf-assembly5_E  TM=9.839E-01  e=1.867E-42  synthetic construct
  4m1r-assembly2_B  TM=9.639E-01  e=1.551E-41  soil metagenome
  8c10-assembly1_A  TM=9.722E-01  e=7.828E-41  Teredinibacter waterburyi

B-factor: mean 13.28, std 6.99, range [5.45, 53.16]